Protein AF-A0A7W1AUR9-F1 (afdb_monomer_lite)

Structure (mmCIF, N/CA/C/O backbone):
data_AF-A0A7W1AUR9-F1
#
_entry.id   AF-A0A7W1AUR9-F1
#
loop_
_atom_site.group_PDB
_atom_site.id
_atom_site.type_symbol
_atom_site.label_atom_id
_atom_site.label_alt_id
_atom_site.label_comp_id
_atom_site.label_asym_id
_atom_site.label_entity_id
_atom_site.label_seq_id
_atom_site.pdbx_PDB_ins_code
_atom_site.Cartn_x
_atom_site.Cartn_y
_atom_site.Cartn_z
_atom_site.occupancy
_atom_site.B_iso_or_equiv
_atom_site.auth_seq_id
_atom_site.auth_comp_id
_atom_site.auth_asym_id
_atom_site.auth_atom_id
_atom_site.pdbx_PDB_model_num
ATOM 1 N N . MET A 1 1 ? -3.874 3.417 16.185 1.00 88.88 1 MET A N 1
ATOM 2 C CA . MET A 1 1 ? -3.536 2.943 14.824 1.00 88.88 1 MET A CA 1
ATOM 3 C C . MET A 1 1 ? -2.748 1.657 14.943 1.00 88.88 1 MET A C 1
ATOM 5 O O . MET A 1 1 ? -1.723 1.665 15.614 1.00 88.88 1 MET A O 1
ATOM 9 N N . LEU A 1 2 ? -3.230 0.592 14.311 1.00 92.62 2 LEU A N 1
ATOM 10 C CA . LEU A 1 2 ? -2.587 -0.711 14.224 1.00 92.62 2 LEU A CA 1
ATOM 11 C C . LEU A 1 2 ? -1.657 -0.728 13.007 1.00 92.62 2 LEU A C 1
ATOM 13 O O . LEU A 1 2 ? -2.091 -0.466 11.883 1.00 92.62 2 LEU A O 1
ATOM 17 N N . TYR A 1 3 ? -0.378 -1.014 13.241 1.00 90.38 3 TYR A N 1
ATOM 18 C CA . TYR A 1 3 ? 0.647 -0.971 12.200 1.00 90.38 3 TYR A CA 1
ATOM 19 C C . TYR A 1 3 ? 0.970 -2.360 11.662 1.00 90.38 3 TYR A C 1
ATOM 21 O O . TYR A 1 3 ? 1.437 -3.215 12.408 1.00 90.38 3 TYR A O 1
ATOM 29 N N . GLU A 1 4 ? 0.818 -2.539 10.356 1.00 91.44 4 GLU A N 1
ATOM 30 C CA . GLU A 1 4 ? 1.346 -3.676 9.589 1.00 91.44 4 GLU A CA 1
ATOM 31 C C . GLU A 1 4 ? 0.974 -5.080 10.133 1.00 91.44 4 GLU A C 1
ATOM 33 O O . GLU A 1 4 ? 1.855 -5.931 10.287 1.00 91.44 4 GLU A O 1
ATOM 38 N N . PRO A 1 5 ? -0.307 -5.360 10.459 1.00 93.00 5 PRO A N 1
ATOM 39 C CA . PRO A 1 5 ? -0.757 -6.687 10.878 1.00 93.00 5 PRO A CA 1
ATOM 40 C C . PRO A 1 5 ? -0.713 -7.748 9.764 1.00 93.00 5 PRO A C 1
ATOM 42 O O . PRO A 1 5 ? -0.814 -8.922 10.092 1.00 93.00 5 PRO A O 1
ATOM 45 N N . MET A 1 6 ? -0.518 -7.389 8.491 1.00 93.88 6 MET A N 1
ATOM 46 C CA . MET A 1 6 ? -0.159 -8.313 7.401 1.00 93.88 6 MET A CA 1
ATOM 47 C C . MET A 1 6 ? 1.350 -8.340 7.113 1.00 93.88 6 MET A C 1
ATOM 49 O O . MET A 1 6 ? 1.810 -8.989 6.174 1.00 93.88 6 MET A O 1
ATOM 53 N N . GLY A 1 7 ? 2.146 -7.623 7.906 1.00 86.94 7 GLY A N 1
ATOM 54 C CA . GLY A 1 7 ? 3.597 -7.629 7.801 1.00 86.94 7 GLY A CA 1
ATOM 55 C C . GLY A 1 7 ? 4.244 -8.885 8.405 1.00 86.94 7 GLY A C 1
ATOM 56 O O . GLY A 1 7 ? 3.583 -9.697 9.049 1.00 86.94 7 GLY A O 1
ATOM 57 N N . PRO A 1 8 ? 5.580 -9.019 8.302 1.00 80.62 8 PRO A N 1
ATOM 58 C CA . PRO A 1 8 ? 6.323 -10.196 8.784 1.00 80.62 8 PRO A CA 1
ATOM 59 C C . PRO A 1 8 ? 6.181 -10.507 10.282 1.00 80.62 8 PRO A C 1
ATOM 61 O O . PRO A 1 8 ? 6.481 -11.611 10.716 1.00 80.62 8 PRO A O 1
ATOM 64 N N . THR A 1 9 ? 5.784 -9.520 11.087 1.00 83.00 9 THR A N 1
ATOM 65 C CA . THR A 1 9 ? 5.544 -9.667 12.534 1.00 83.00 9 THR A CA 1
ATOM 66 C C . THR A 1 9 ? 4.064 -9.520 12.897 1.00 83.00 9 THR A C 1
ATOM 68 O O . THR A 1 9 ? 3.748 -9.216 14.049 1.00 83.00 9 THR A O 1
ATOM 71 N N . GLY A 1 10 ? 3.190 -9.613 11.895 1.00 89.19 10 GLY A N 1
ATOM 72 C CA . GLY A 1 10 ? 1.747 -9.457 11.990 1.00 89.19 10 GLY A CA 1
ATOM 73 C C . GLY A 1 10 ? 1.037 -10.741 12.398 1.00 89.19 10 GLY A C 1
ATOM 74 O O . GLY A 1 10 ? 1.571 -11.531 13.174 1.00 89.19 10 GLY A O 1
ATOM 75 N N . ASP A 1 11 ? -0.186 -10.931 11.918 1.00 93.88 11 ASP A N 1
ATOM 76 C CA . ASP A 1 11 ? -0.992 -12.117 12.184 1.00 93.88 11 ASP A CA 1
ATOM 77 C C . ASP A 1 11 ? -0.408 -13.360 11.486 1.00 93.88 11 ASP A C 1
ATOM 79 O O . ASP A 1 11 ? -0.011 -13.311 10.323 1.00 93.88 11 ASP A O 1
ATOM 83 N N . ARG A 1 12 ? -0.352 -14.489 12.203 1.00 92.69 12 ARG A N 1
ATOM 84 C CA . ARG A 1 12 ? 0.257 -15.751 11.739 1.00 92.69 12 ARG A CA 1
ATOM 85 C C . ARG A 1 12 ? -0.435 -16.370 10.530 1.00 92.69 12 ARG A C 1
ATOM 87 O O . ARG A 1 12 ? 0.169 -17.206 9.870 1.00 92.69 12 ARG A O 1
ATOM 94 N N . ARG A 1 13 ? -1.689 -16.003 10.266 1.00 94.06 13 ARG A N 1
ATOM 95 C CA . ARG A 1 13 ? -2.451 -16.513 9.118 1.00 94.06 13 ARG A CA 1
ATOM 96 C C . ARG A 1 13 ? -1.998 -15.910 7.797 1.00 94.06 13 ARG A C 1
ATOM 98 O O . ARG A 1 13 ? -2.363 -16.433 6.754 1.00 94.06 13 ARG A O 1
ATOM 105 N N . ILE A 1 14 ? -1.249 -14.809 7.830 1.00 93.44 14 ILE A N 1
ATOM 106 C CA . ILE A 1 14 ? -0.785 -14.127 6.627 1.00 93.44 14 ILE A CA 1
ATOM 107 C C . ILE A 1 14 ? 0.486 -14.834 6.143 1.00 93.44 14 ILE A C 1
ATOM 109 O O . ILE A 1 14 ? 1.522 -14.738 6.805 1.00 93.44 14 ILE A O 1
ATOM 113 N N . PRO A 1 15 ? 0.434 -15.568 5.016 1.00 87.75 15 PRO A N 1
ATOM 114 C CA . PRO A 1 15 ? 1.500 -16.503 4.661 1.00 87.75 15 PRO A CA 1
ATOM 115 C C . PRO A 1 15 ? 2.738 -15.797 4.107 1.00 87.75 15 PRO A C 1
ATOM 117 O O . PRO A 1 15 ? 3.858 -16.288 4.244 1.00 87.75 15 PRO A O 1
ATOM 120 N N . THR A 1 16 ? 2.549 -14.648 3.457 1.00 90.38 16 THR A N 1
ATOM 121 C CA . THR A 1 16 ? 3.596 -13.936 2.724 1.00 90.38 16 THR A CA 1
ATOM 122 C C . THR A 1 16 ? 3.387 -12.426 2.782 1.00 90.38 16 THR A C 1
ATOM 124 O O . THR A 1 16 ? 2.296 -11.926 3.060 1.00 90.38 16 THR A O 1
ATOM 127 N N . ARG A 1 17 ? 4.446 -11.668 2.470 1.00 89.81 17 ARG A N 1
ATOM 128 C CA . ARG A 1 17 ? 4.308 -10.234 2.173 1.00 89.81 17 ARG A CA 1
ATOM 129 C C . ARG A 1 17 ? 3.454 -10.071 0.918 1.00 89.81 17 ARG A C 1
ATOM 131 O O . ARG A 1 17 ? 3.628 -10.844 -0.021 1.00 89.81 17 ARG A O 1
ATOM 138 N N . PHE A 1 18 ? 2.595 -9.053 0.906 1.00 93.56 18 PHE A N 1
ATOM 139 C CA . PHE A 1 18 ? 1.668 -8.792 -0.199 1.00 93.56 18 PHE A CA 1
ATOM 140 C C . PHE A 1 18 ? 0.783 -10.001 -0.544 1.00 93.56 18 PHE A C 1
ATOM 142 O O . PHE A 1 18 ? 0.551 -10.288 -1.713 1.00 93.56 18 PHE A O 1
ATOM 149 N N . ALA A 1 19 ? 0.318 -10.735 0.473 1.00 95.38 19 ALA A N 1
ATOM 150 C CA . ALA A 1 19 ? -0.628 -11.826 0.268 1.00 95.38 19 ALA A CA 1
ATOM 151 C C . ALA A 1 19 ? -1.916 -11.310 -0.395 1.00 95.38 19 ALA A C 1
ATOM 153 O O . ALA A 1 19 ? -2.462 -10.280 0.012 1.00 95.38 19 ALA A O 1
ATOM 154 N N . VAL A 1 20 ? -2.400 -12.045 -1.393 1.00 97.88 20 VAL A N 1
ATOM 155 C CA . VAL A 1 20 ? -3.609 -11.727 -2.152 1.00 97.88 20 VAL A CA 1
ATOM 156 C C . VAL A 1 20 ? -4.743 -12.635 -1.675 1.00 97.88 20 VAL A C 1
ATOM 158 O O . VAL A 1 20 ? -4.653 -13.848 -1.859 1.00 97.88 20 VAL A O 1
ATOM 161 N N . PRO A 1 21 ? -5.801 -12.112 -1.031 1.00 98.00 21 PRO A N 1
ATOM 162 C CA . PRO A 1 21 ? -6.935 -12.933 -0.613 1.00 98.00 21 PRO A CA 1
ATOM 163 C C . PRO A 1 21 ? -7.533 -13.705 -1.794 1.00 98.00 21 PRO A C 1
ATOM 165 O O . PRO A 1 21 ? -7.878 -13.106 -2.806 1.00 98.00 21 PRO A O 1
ATOM 168 N N . GLY A 1 22 ? -7.653 -15.027 -1.659 1.00 97.19 22 GLY A N 1
ATOM 169 C CA . GLY A 1 22 ? -8.125 -15.915 -2.726 1.00 97.19 22 GLY A CA 1
ATOM 170 C C . GLY A 1 22 ? -7.015 -16.659 -3.474 1.00 97.19 22 GLY A C 1
ATOM 171 O O . GLY A 1 22 ? -7.321 -17.607 -4.191 1.00 97.19 22 GLY A O 1
ATOM 172 N N . GLN A 1 23 ? -5.739 -16.307 -3.279 1.00 96.56 23 GLN A N 1
ATOM 173 C CA . GLN A 1 23 ? -4.628 -17.090 -3.830 1.00 96.56 23 GLN A CA 1
ATOM 174 C C . GLN A 1 23 ? -4.540 -18.478 -3.162 1.00 96.56 23 GLN A C 1
ATOM 176 O O . GLN A 1 23 ? -5.041 -18.700 -2.051 1.00 96.56 23 GLN A O 1
ATOM 181 N N . SER A 1 24 ? -3.804 -19.400 -3.788 1.00 94.94 24 SER A N 1
ATOM 182 C CA . SER A 1 24 ? -3.509 -20.711 -3.195 1.00 94.94 24 SER A CA 1
ATOM 183 C C . SER A 1 24 ? -2.844 -20.580 -1.815 1.00 94.94 24 SER A C 1
ATOM 185 O O . SER A 1 24 ? -1.919 -19.789 -1.618 1.00 94.94 24 SER A O 1
ATOM 187 N N . GLY A 1 25 ? -3.345 -21.337 -0.835 1.00 94.50 25 GLY A N 1
ATOM 188 C CA . GLY A 1 25 ? -2.887 -21.287 0.559 1.00 94.50 25 GLY A CA 1
ATOM 189 C C . GLY A 1 25 ? -3.390 -20.086 1.375 1.00 94.50 25 GLY A C 1
ATOM 190 O O . GLY A 1 25 ? -3.100 -20.012 2.567 1.00 94.50 25 GLY A O 1
ATOM 191 N N . PHE A 1 26 ? -4.163 -19.167 0.784 1.00 97.06 26 PHE A N 1
ATOM 192 C CA . PHE A 1 26 ? -4.748 -18.018 1.486 1.00 97.06 26 PHE A CA 1
ATOM 193 C C . PHE A 1 26 ? -6.174 -17.718 0.990 1.00 97.06 26 PHE A C 1
ATOM 195 O O . PHE A 1 26 ? -6.417 -16.704 0.328 1.00 97.06 26 PHE A O 1
ATOM 202 N N . PRO A 1 27 ? -7.138 -18.610 1.291 1.00 97.50 27 PRO A N 1
ATOM 203 C CA . PRO A 1 27 ? -8.508 -18.479 0.810 1.00 97.50 27 PRO A CA 1
ATOM 204 C C . PRO A 1 27 ? -9.193 -17.237 1.388 1.00 97.50 27 PRO A C 1
ATOM 206 O O . PRO A 1 27 ? -8.904 -16.809 2.510 1.00 97.50 27 PRO A O 1
ATOM 209 N N . LEU A 1 28 ? -10.165 -16.699 0.651 1.00 97.62 28 LEU A N 1
ATOM 210 C CA . LEU A 1 28 ? -10.884 -15.476 1.017 1.00 97.62 28 LEU A CA 1
ATOM 211 C C . LEU A 1 28 ? -11.529 -15.552 2.415 1.00 97.62 28 LEU A C 1
ATOM 213 O O . LEU A 1 28 ? -11.421 -14.611 3.197 1.00 97.62 28 LEU A O 1
ATOM 217 N N . GLU A 1 29 ? -12.089 -16.705 2.787 1.00 98.00 29 GLU A N 1
ATOM 218 C CA . GLU A 1 29 ? -12.670 -16.935 4.119 1.00 98.00 29 GLU A CA 1
ATOM 219 C C . GLU A 1 29 ? -11.637 -16.797 5.254 1.00 98.00 29 GLU A C 1
ATOM 221 O O . GLU A 1 29 ? -11.934 -16.316 6.349 1.00 98.00 29 GLU A O 1
ATOM 226 N N . MET A 1 30 ? -10.381 -17.191 5.017 1.00 97.81 30 MET A N 1
ATOM 227 C CA . MET A 1 30 ? -9.311 -16.965 5.992 1.00 97.81 30 MET A CA 1
ATOM 228 C C . MET A 1 30 ? -9.045 -15.469 6.171 1.00 97.81 30 MET A C 1
ATOM 230 O O . MET A 1 30 ? -8.882 -15.012 7.305 1.00 97.81 30 MET A O 1
ATOM 234 N N . PHE A 1 31 ? -9.048 -14.707 5.077 1.00 98.00 31 PHE A N 1
ATOM 235 C CA . PHE A 1 31 ? -8.863 -13.262 5.128 1.00 98.00 31 PHE A CA 1
ATOM 236 C C . PHE A 1 31 ? -10.031 -12.548 5.824 1.00 98.00 31 PHE A C 1
ATOM 238 O O . PHE A 1 31 ? -9.804 -11.683 6.667 1.00 98.00 31 PHE A O 1
ATOM 245 N N . TYR A 1 32 ? -11.278 -12.953 5.580 1.00 98.31 32 TYR A N 1
ATOM 246 C CA . TYR A 1 32 ? -12.438 -12.391 6.282 1.00 98.31 32 TYR A CA 1
ATOM 247 C C . TYR A 1 32 ? -12.449 -12.710 7.776 1.00 98.31 32 TYR A C 1
ATOM 249 O O . TYR A 1 32 ? -12.773 -11.837 8.588 1.00 98.31 32 TYR A O 1
ATOM 257 N N . ARG A 1 33 ? -12.006 -13.908 8.178 1.00 98.06 33 ARG A N 1
ATOM 258 C CA . ARG A 1 33 ? -11.752 -14.205 9.598 1.00 98.06 33 ARG A CA 1
ATOM 259 C C . ARG A 1 33 ? -10.676 -13.292 10.182 1.00 98.06 33 ARG A C 1
ATOM 261 O O . ARG A 1 33 ? -10.860 -12.773 11.279 1.00 98.06 33 ARG A O 1
ATOM 268 N N . PHE A 1 34 ? -9.599 -13.031 9.441 1.00 97.62 34 PHE A N 1
ATOM 269 C CA . PHE A 1 34 ? -8.588 -12.054 9.847 1.00 97.62 34 PHE A CA 1
ATOM 270 C C . PHE A 1 34 ? -9.177 -10.644 10.033 1.00 97.62 34 PHE A C 1
ATOM 272 O O . PHE A 1 34 ? -8.911 -10.026 11.060 1.00 97.62 34 PHE A O 1
ATOM 279 N N . LEU A 1 35 ? -10.020 -10.147 9.121 1.00 97.88 35 LEU A N 1
ATOM 280 C CA . LEU A 1 35 ? -10.652 -8.825 9.260 1.00 97.88 35 LEU A CA 1
ATOM 281 C C . LEU A 1 35 ? -11.609 -8.747 10.459 1.00 97.88 35 LEU A C 1
ATOM 283 O O . LEU A 1 35 ? -11.623 -7.746 11.181 1.00 97.88 35 LEU A O 1
ATOM 287 N N . ARG A 1 36 ? -12.370 -9.816 10.724 1.00 97.94 36 ARG A N 1
ATOM 288 C CA . ARG A 1 36 ? -13.239 -9.921 11.909 1.00 97.94 36 ARG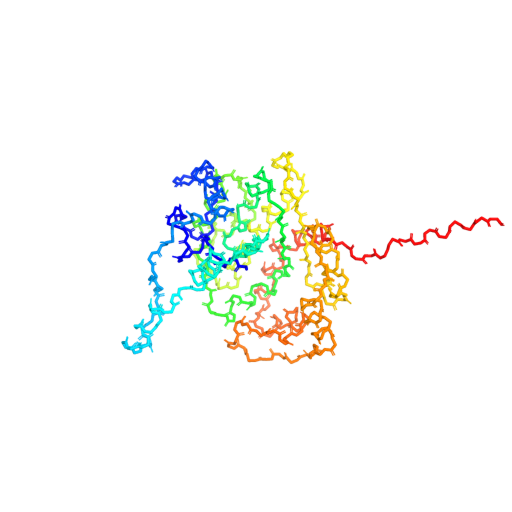 A CA 1
ATOM 289 C C . ARG A 1 36 ? -12.426 -9.873 13.205 1.00 97.94 36 ARG A C 1
ATOM 291 O O . ARG A 1 36 ? -12.795 -9.168 14.150 1.00 97.94 36 ARG A O 1
ATOM 298 N N . ASP A 1 37 ? -11.295 -10.566 13.236 1.00 97.31 37 ASP A N 1
ATOM 299 C CA . ASP A 1 37 ? -10.390 -10.567 14.383 1.00 97.31 37 ASP A CA 1
ATOM 300 C C . ASP A 1 37 ? -9.619 -9.253 14.519 1.00 97.31 37 ASP A C 1
ATOM 302 O O . ASP A 1 37 ? -9.330 -8.825 15.632 1.00 97.31 37 ASP A O 1
ATOM 306 N N . LEU A 1 38 ? -9.324 -8.569 13.412 1.00 95.94 38 LEU A N 1
ATOM 307 C CA . LEU A 1 38 ? -8.753 -7.227 13.433 1.00 95.94 38 LEU A CA 1
ATOM 308 C C . LEU A 1 38 ? -9.734 -6.249 14.089 1.00 95.94 38 LEU A C 1
ATOM 310 O O . LEU A 1 38 ? -9.344 -5.525 15.004 1.00 95.94 38 LEU A O 1
ATOM 314 N N . LYS A 1 39 ? -11.012 -6.281 13.683 1.00 95.06 39 LYS A N 1
ATOM 315 C CA . LYS A 1 39 ? -12.085 -5.448 14.256 1.00 95.06 39 LYS A CA 1
ATOM 316 C C . LYS A 1 39 ? -12.319 -5.719 15.742 1.00 95.06 39 LYS A C 1
ATOM 318 O O . LYS A 1 39 ? -12.581 -4.787 16.491 1.00 95.06 39 LYS A O 1
ATOM 323 N N . SER A 1 40 ? -12.228 -6.978 16.167 1.00 95.00 40 SER A N 1
ATOM 324 C CA . SER A 1 40 ? -12.468 -7.390 17.559 1.00 95.00 40 SER A CA 1
ATOM 325 C C . SER A 1 40 ? -11.201 -7.498 18.414 1.00 95.00 40 SER A C 1
ATOM 327 O O . SER A 1 40 ? -11.280 -7.934 19.561 1.00 95.00 40 SER A O 1
ATOM 329 N N . LEU A 1 41 ? -10.038 -7.105 17.877 1.00 95.06 41 LEU A N 1
ATOM 330 C CA . LEU A 1 41 ? -8.732 -7.197 18.541 1.00 95.06 41 LEU A CA 1
ATOM 331 C C . LEU A 1 41 ? -8.440 -8.609 19.094 1.00 95.06 41 LEU A C 1
ATOM 333 O O . LEU A 1 41 ? -8.049 -8.795 20.251 1.00 95.06 41 LEU A O 1
ATOM 337 N N . ARG A 1 42 ? -8.627 -9.611 18.225 1.00 95.88 42 ARG A N 1
ATOM 338 C CA . ARG A 1 42 ? -8.383 -11.051 18.442 1.00 95.88 42 ARG A CA 1
ATOM 339 C C . ARG A 1 42 ? -7.309 -11.621 17.504 1.00 95.88 42 ARG A C 1
ATOM 341 O O . ARG A 1 42 ? -7.278 -12.816 17.230 1.00 95.88 42 ARG A O 1
ATOM 348 N N . LEU A 1 43 ? -6.410 -10.771 17.009 1.00 94.44 43 LEU A N 1
ATOM 349 C CA . LEU A 1 43 ? -5.304 -11.185 16.146 1.00 94.44 43 LEU A CA 1
ATOM 350 C C . LEU A 1 43 ? -4.342 -12.137 16.862 1.00 94.44 43 LEU A C 1
ATOM 352 O O . LEU A 1 43 ? -4.006 -11.956 18.038 1.00 94.44 43 LEU A O 1
ATOM 356 N N . THR A 1 44 ? -3.831 -13.105 16.104 1.00 91.75 44 THR A N 1
ATOM 357 C CA . THR A 1 44 ? -2.824 -14.060 16.570 1.00 91.75 44 THR A CA 1
ATOM 358 C C . THR A 1 44 ? -1.466 -13.646 16.029 1.00 91.75 44 THR A C 1
ATOM 360 O O . THR A 1 44 ? -1.075 -14.032 14.930 1.00 91.75 44 THR A O 1
ATOM 363 N N . LEU A 1 45 ? -0.734 -12.835 16.792 1.00 89.44 45 LEU A N 1
ATOM 364 C CA . LEU A 1 45 ? 0.527 -12.259 16.322 1.00 89.44 45 LEU A CA 1
ATOM 365 C C . LEU A 1 45 ? 1.668 -13.293 16.261 1.00 89.44 45 LEU A C 1
ATOM 367 O O . LEU A 1 45 ? 1.847 -14.140 17.147 1.00 89.44 45 LEU A O 1
ATOM 371 N N . GLY A 1 46 ? 2.448 -13.226 15.186 1.00 79.94 46 GLY A N 1
ATOM 372 C CA . GLY A 1 46 ? 3.594 -14.081 14.906 1.00 79.94 46 GLY A CA 1
ATOM 373 C C . GLY A 1 46 ? 4.817 -13.802 15.784 1.00 79.94 46 GLY A C 1
ATOM 374 O O . GLY A 1 46 ? 4.905 -12.762 16.446 1.00 79.94 46 GLY A O 1
ATOM 375 N N . PRO A 1 47 ? 5.778 -14.743 15.812 1.00 70.06 47 PRO A N 1
ATOM 376 C CA . PRO A 1 47 ? 7.040 -14.555 16.513 1.00 70.06 47 PRO A CA 1
ATOM 377 C C . PRO A 1 47 ? 7.869 -13.433 15.873 1.00 70.06 47 PRO A C 1
ATOM 379 O O . PRO A 1 47 ? 7.899 -13.248 14.658 1.00 70.06 47 PRO A O 1
ATOM 382 N N . GLN A 1 48 ? 8.590 -12.682 16.702 1.00 61.81 48 GLN A N 1
ATOM 383 C CA . GLN A 1 48 ? 9.393 -11.543 16.264 1.00 61.81 48 GLN A CA 1
ATOM 384 C C . GLN A 1 48 ? 10.795 -11.983 15.857 1.00 61.81 48 GLN A C 1
ATOM 386 O O . GLN A 1 48 ? 11.759 -11.796 16.593 1.00 61.81 48 GLN A O 1
ATOM 391 N N . LYS A 1 49 ? 10.928 -12.562 14.667 1.00 53.75 49 LYS A N 1
ATOM 392 C CA . LYS A 1 49 ? 12.246 -12.765 14.059 1.00 53.75 49 LYS A CA 1
ATOM 393 C C . LYS A 1 49 ? 12.388 -11.828 12.869 1.00 53.75 49 LYS A C 1
ATOM 395 O O . LYS A 1 49 ? 12.036 -12.164 11.745 1.00 53.75 49 LYS A O 1
ATOM 400 N N . ARG A 1 50 ? 12.903 -10.619 13.111 1.00 53.91 50 ARG A N 1
ATOM 401 C CA . ARG A 1 50 ? 13.457 -9.814 12.016 1.00 53.91 50 ARG A CA 1
ATOM 402 C C . ARG A 1 50 ? 14.790 -10.449 11.612 1.00 53.91 50 ARG A C 1
ATOM 404 O O . ARG A 1 50 ? 15.749 -10.395 12.376 1.00 53.91 50 ARG A O 1
ATOM 411 N N . MET A 1 51 ? 14.842 -11.066 10.431 1.00 43.97 51 MET A N 1
ATOM 412 C CA . MET A 1 51 ? 16.106 -11.405 9.771 1.00 43.97 51 MET A CA 1
ATOM 413 C C . MET A 1 51 ? 16.817 -10.097 9.422 1.00 43.97 51 MET A C 1
ATOM 415 O O . MET A 1 51 ? 16.333 -9.355 8.575 1.00 43.97 51 MET A O 1
ATOM 419 N N . SER A 1 52 ? 17.914 -9.823 10.131 1.00 48.34 52 SER A N 1
ATOM 420 C CA . SER A 1 52 ? 18.924 -8.768 9.925 1.00 48.34 52 SER A CA 1
ATOM 421 C C . SER A 1 52 ? 19.149 -7.952 11.199 1.00 48.34 52 SER A C 1
ATOM 423 O O . SER A 1 52 ? 18.777 -6.783 11.303 1.00 48.34 52 SER A O 1
ATOM 425 N N . TYR A 1 53 ? 19.803 -8.590 12.169 1.00 47.69 53 TYR A N 1
ATOM 426 C CA . TYR A 1 53 ? 20.467 -7.925 13.290 1.00 47.69 53 TYR A CA 1
ATOM 427 C C . TYR A 1 53 ? 21.915 -8.423 13.427 1.00 47.69 53 TYR A C 1
ATOM 429 O O . TYR A 1 53 ? 22.403 -8.600 14.539 1.00 47.69 53 TYR A O 1
ATOM 437 N N . SER A 1 54 ? 22.602 -8.677 12.306 1.00 46.72 54 SER A N 1
ATOM 438 C CA . SER A 1 54 ? 24.020 -9.077 12.322 1.00 46.72 54 SER A CA 1
ATOM 439 C C . SER A 1 54 ? 24.935 -7.989 12.897 1.00 46.72 54 SER A C 1
ATOM 441 O O . SER A 1 54 ? 26.032 -8.299 13.338 1.00 46.72 54 SER A O 1
ATOM 443 N N . SER A 1 55 ? 24.468 -6.738 12.957 1.00 51.50 55 SER A N 1
ATOM 444 C CA . SER A 1 55 ? 25.206 -5.585 13.481 1.00 51.50 55 SER A CA 1
ATOM 445 C C . SER A 1 55 ? 24.839 -5.164 14.914 1.00 51.50 55 SER A C 1
ATOM 447 O O . SER A 1 55 ? 25.318 -4.131 15.370 1.00 51.50 55 SER A O 1
ATOM 449 N N . PHE A 1 56 ? 23.991 -5.910 15.637 1.00 55.19 56 PHE A N 1
ATOM 450 C CA . PHE A 1 56 ? 23.533 -5.513 16.981 1.00 55.19 56 PHE A CA 1
ATOM 451 C C . PHE A 1 56 ? 24.084 -6.418 18.086 1.00 55.19 56 PHE A C 1
ATOM 453 O O . PHE A 1 56 ? 24.093 -7.652 17.971 1.00 55.19 56 PHE A O 1
ATOM 460 N N . SER A 1 57 ? 24.467 -5.801 19.207 1.00 65.00 57 SER A N 1
ATOM 461 C CA . SER A 1 57 ? 24.933 -6.523 20.394 1.00 65.00 57 SER A CA 1
ATOM 462 C C . SER A 1 57 ? 23.838 -7.440 20.960 1.00 65.00 57 SER A C 1
ATOM 464 O O . SER A 1 57 ? 22.641 -7.243 20.719 1.00 65.00 57 SER A O 1
ATOM 466 N N . ALA A 1 58 ? 24.230 -8.477 21.705 1.00 66.12 58 ALA A N 1
ATOM 467 C CA . ALA A 1 58 ? 23.290 -9.430 22.305 1.00 66.12 58 ALA A CA 1
ATOM 468 C C . ALA A 1 58 ? 22.244 -8.732 23.200 1.00 66.12 58 ALA A C 1
ATOM 470 O O . ALA A 1 58 ? 21.056 -9.044 23.131 1.00 66.12 58 ALA A O 1
ATOM 471 N N . THR A 1 59 ? 22.658 -7.705 23.943 1.00 62.31 59 THR A N 1
ATOM 472 C CA . THR A 1 59 ? 21.788 -6.893 24.804 1.00 62.31 59 THR A CA 1
ATOM 473 C C . THR A 1 59 ? 20.798 -6.052 23.999 1.00 62.31 59 THR A C 1
ATOM 475 O O . THR A 1 59 ? 19.623 -5.983 24.342 1.00 62.31 59 THR A O 1
ATOM 478 N N . GLN A 1 60 ? 21.220 -5.465 22.872 1.00 62.47 60 GLN A N 1
ATOM 479 C CA . GLN A 1 60 ? 20.316 -4.735 21.972 1.00 62.47 60 GLN A CA 1
ATOM 480 C C . GLN A 1 60 ? 19.296 -5.665 21.304 1.00 62.47 60 GLN A C 1
ATOM 482 O O . GLN A 1 60 ? 18.146 -5.271 21.099 1.00 62.47 60 GLN A O 1
ATOM 487 N N . ARG A 1 61 ? 19.695 -6.905 20.991 1.00 63.53 61 ARG A N 1
ATOM 488 C CA . ARG A 1 61 ? 18.781 -7.951 20.512 1.00 63.53 61 ARG A CA 1
ATOM 489 C C . ARG A 1 61 ? 17.761 -8.340 21.585 1.00 63.53 61 ARG A C 1
ATOM 491 O O . ARG A 1 61 ? 16.585 -8.439 21.250 1.00 63.53 61 ARG A O 1
ATOM 498 N N . ALA A 1 62 ? 18.180 -8.470 22.844 1.00 57.94 62 ALA A N 1
ATOM 499 C CA . ALA A 1 62 ? 17.300 -8.767 23.977 1.00 57.94 62 ALA A CA 1
ATOM 500 C C . ALA A 1 62 ? 16.328 -7.615 24.298 1.00 57.94 62 ALA A C 1
ATOM 502 O O . ALA A 1 62 ? 15.127 -7.820 24.422 1.00 57.94 62 ALA A O 1
ATOM 503 N N . ILE A 1 63 ? 16.802 -6.368 24.345 1.00 58.09 63 ILE A N 1
ATOM 504 C CA . ILE A 1 63 ? 15.941 -5.197 24.581 1.00 58.09 63 ILE A CA 1
ATOM 505 C C . ILE A 1 63 ? 14.903 -5.056 23.461 1.00 58.09 63 ILE A C 1
ATOM 507 O O . ILE A 1 63 ? 13.731 -4.784 23.712 1.00 58.09 63 ILE A O 1
ATOM 511 N N . ARG A 1 64 ? 15.296 -5.286 22.204 1.00 58.56 64 ARG A N 1
ATOM 512 C CA . ARG A 1 64 ? 14.368 -5.198 21.068 1.00 58.56 64 ARG A CA 1
ATOM 513 C C . ARG A 1 64 ? 13.428 -6.394 20.946 1.00 58.56 64 ARG A C 1
ATOM 515 O O . ARG A 1 64 ? 12.323 -6.208 20.440 1.00 58.56 64 ARG A O 1
ATOM 522 N N . SER A 1 65 ? 13.816 -7.580 21.417 1.00 56.38 65 SER A N 1
ATOM 523 C CA . SER A 1 65 ? 12.890 -8.711 21.540 1.00 56.38 65 SER A CA 1
ATOM 524 C C . SER A 1 65 ? 11.876 -8.506 22.673 1.00 56.38 65 SER A C 1
ATOM 526 O O . SER A 1 65 ? 10.759 -9.013 22.569 1.00 56.38 65 SER A O 1
ATOM 528 N N . LEU A 1 66 ? 12.223 -7.720 23.702 1.00 49.34 66 LEU A N 1
ATOM 529 C CA . LEU A 1 66 ? 11.332 -7.341 24.806 1.00 49.34 66 LEU A CA 1
ATOM 530 C C . LEU A 1 66 ? 10.366 -6.199 24.441 1.00 49.34 66 LEU A C 1
ATOM 532 O O . LEU A 1 66 ? 9.175 -6.304 24.722 1.00 49.34 66 LEU A O 1
ATOM 536 N N . ILE A 1 67 ? 10.839 -5.137 23.774 1.00 55.47 67 ILE A N 1
ATOM 537 C CA . ILE A 1 67 ? 10.009 -3.970 23.395 1.00 55.47 67 ILE A CA 1
ATOM 538 C C . ILE A 1 67 ? 8.923 -4.347 22.380 1.00 55.47 67 ILE A C 1
ATOM 540 O O . ILE A 1 67 ? 7.839 -3.771 22.365 1.00 55.47 67 ILE A O 1
ATOM 544 N N . GLY A 1 68 ? 9.174 -5.357 21.555 1.00 59.47 68 GLY A N 1
ATOM 545 C CA . GLY A 1 68 ? 8.196 -5.841 20.605 1.00 59.47 68 GLY A CA 1
ATOM 546 C C . GLY A 1 68 ? 8.256 -5.153 19.234 1.00 59.47 68 GLY A C 1
ATOM 547 O O . GLY A 1 68 ? 8.810 -4.070 19.062 1.00 59.47 68 GLY A O 1
ATOM 548 N N . SER A 1 69 ? 7.650 -5.767 18.215 1.00 75.25 69 SER A N 1
ATOM 549 C CA . SER A 1 69 ? 7.413 -5.114 16.929 1.00 75.25 69 SER A CA 1
ATOM 550 C C . SER A 1 69 ? 6.416 -3.965 17.096 1.00 75.25 69 SER A C 1
ATOM 552 O O . SER A 1 69 ? 5.502 -4.040 17.920 1.00 75.25 69 SER A O 1
ATOM 554 N N . ARG A 1 70 ? 6.537 -2.922 16.260 1.00 81.44 70 ARG A N 1
ATOM 555 C CA . ARG A 1 70 ? 5.578 -1.801 16.216 1.00 81.44 70 ARG A CA 1
ATOM 556 C C . ARG A 1 70 ? 4.132 -2.299 16.121 1.00 81.44 70 ARG A C 1
ATOM 558 O O . ARG A 1 70 ? 3.265 -1.752 16.792 1.00 81.44 70 ARG A O 1
ATOM 565 N N . THR A 1 71 ? 3.904 -3.375 15.364 1.00 85.38 71 THR A N 1
ATOM 566 C CA . THR A 1 71 ? 2.625 -4.087 15.283 1.00 85.38 71 THR A CA 1
ATOM 567 C C . THR A 1 71 ? 2.135 -4.533 16.655 1.00 85.38 71 THR A C 1
ATOM 569 O O . THR A 1 71 ? 1.056 -4.120 17.066 1.00 85.38 71 THR A O 1
ATOM 572 N N . ARG A 1 72 ? 2.942 -5.298 17.403 1.00 86.06 72 ARG A N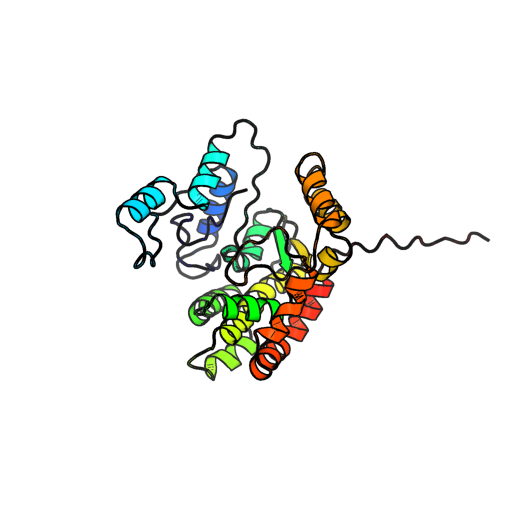 1
ATOM 573 C CA . ARG A 1 72 ? 2.567 -5.845 18.715 1.00 86.06 72 ARG A CA 1
ATOM 574 C C . ARG A 1 72 ? 2.326 -4.753 19.755 1.00 86.06 72 ARG A C 1
ATOM 576 O O . ARG A 1 72 ? 1.327 -4.820 20.463 1.00 86.06 72 ARG A O 1
ATOM 583 N N . ILE A 1 73 ? 3.187 -3.735 19.798 1.00 86.62 73 ILE A N 1
ATOM 584 C CA . ILE A 1 73 ? 3.014 -2.577 20.689 1.00 86.62 73 ILE A CA 1
ATOM 585 C C . ILE A 1 73 ? 1.697 -1.871 20.364 1.00 86.62 73 ILE A C 1
ATOM 587 O O . ILE A 1 73 ? 0.857 -1.689 21.240 1.00 86.62 73 ILE A O 1
ATOM 591 N N . SER A 1 74 ? 1.480 -1.522 19.090 1.00 89.69 74 SER A N 1
ATOM 592 C CA . SER A 1 74 ? 0.257 -0.833 18.668 1.00 89.69 74 SER A CA 1
ATOM 593 C C . SER A 1 74 ? -1.007 -1.645 18.933 1.00 89.69 74 SER A C 1
ATOM 595 O O . SER A 1 74 ? -2.009 -1.085 19.365 1.00 89.69 74 SER A O 1
ATOM 597 N N . TYR A 1 75 ? -0.938 -2.963 18.746 1.00 92.31 75 TYR A N 1
ATOM 598 C CA . TYR A 1 75 ? -2.035 -3.878 19.015 1.00 92.31 75 TYR A CA 1
ATOM 599 C C . TYR A 1 75 ? -2.390 -3.932 20.502 1.00 92.31 75 TYR A C 1
ATOM 601 O O . TYR A 1 75 ? -3.559 -3.786 20.843 1.00 92.31 75 TYR A O 1
ATOM 609 N N . PHE A 1 76 ? -1.409 -4.094 21.395 1.00 90.81 76 PHE A N 1
ATOM 610 C CA . PHE A 1 76 ? -1.691 -4.150 22.831 1.00 90.81 76 PHE A CA 1
ATOM 611 C C . PHE A 1 76 ? -2.169 -2.816 23.390 1.00 90.81 76 PHE A C 1
ATOM 613 O O . PHE A 1 76 ? -3.129 -2.811 24.153 1.00 90.81 76 PHE A O 1
ATOM 620 N N . MET A 1 77 ? -1.581 -1.693 22.964 1.00 90.81 77 MET A N 1
ATOM 621 C CA . MET A 1 77 ? -2.087 -0.370 23.350 1.00 90.81 77 MET A CA 1
ATOM 622 C C . MET A 1 77 ? -3.565 -0.205 22.981 1.00 90.81 77 MET A C 1
ATOM 624 O O . MET A 1 77 ? -4.322 0.376 23.743 1.00 90.81 77 MET A O 1
ATOM 628 N N . MET A 1 78 ? -3.985 -0.736 21.829 1.00 92.75 78 MET A N 1
ATOM 629 C CA . MET A 1 78 ? -5.385 -0.697 21.409 1.00 92.75 78 MET A CA 1
ATOM 630 C C . MET A 1 78 ? -6.254 -1.697 22.175 1.00 92.75 78 MET A C 1
ATOM 632 O O . MET A 1 78 ? -7.357 -1.350 22.575 1.00 92.75 78 MET A O 1
ATOM 636 N N . LYS A 1 79 ? -5.763 -2.917 22.417 1.00 92.56 79 LYS A N 1
ATOM 637 C CA . LYS A 1 79 ? -6.498 -3.965 23.144 1.00 92.56 79 LYS A CA 1
ATOM 638 C C . LYS A 1 79 ? -6.851 -3.562 24.575 1.00 92.56 79 LYS A C 1
ATOM 640 O O . LYS A 1 79 ? -7.875 -4.001 25.084 1.00 92.56 79 LYS A O 1
ATOM 645 N N .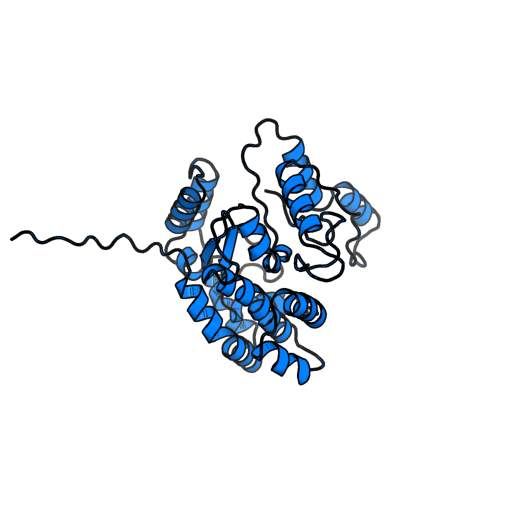 PHE A 1 80 ? -6.009 -2.748 25.202 1.00 92.69 80 PHE A N 1
ATOM 646 C CA . PHE A 1 80 ? -6.200 -2.273 26.571 1.00 92.69 80 PHE A CA 1
ATOM 647 C C . PHE A 1 80 ? -6.675 -0.814 26.650 1.00 92.69 80 PHE A C 1
ATOM 649 O O . PHE A 1 80 ? -6.673 -0.241 27.734 1.00 92.69 80 PHE A O 1
ATOM 656 N N . ALA A 1 81 ? -7.078 -0.201 25.530 1.00 93.12 81 ALA A N 1
ATOM 657 C CA . ALA A 1 81 ? -7.659 1.139 25.531 1.00 93.12 81 ALA A CA 1
ATOM 658 C C . ALA A 1 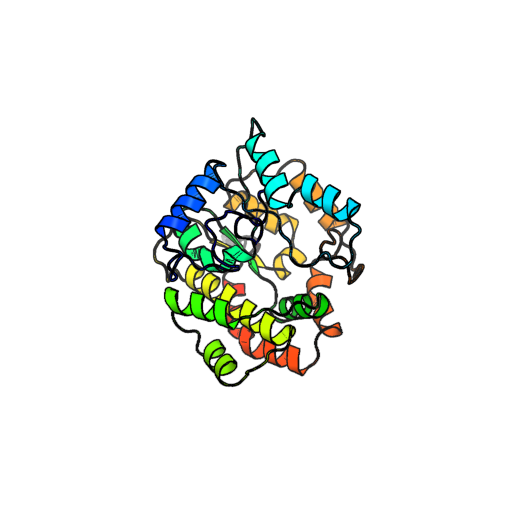81 ? -9.175 1.050 25.818 1.00 93.12 81 ALA A C 1
ATOM 660 O O . ALA A 1 81 ? -9.908 0.572 24.949 1.00 93.12 81 ALA A O 1
ATOM 661 N N . PRO A 1 82 ? -9.659 1.504 26.992 1.00 87.81 82 PRO A N 1
ATOM 662 C CA . PRO A 1 82 ? -11.053 1.315 27.412 1.00 87.81 82 PRO A CA 1
ATOM 663 C C . PRO A 1 82 ? -12.063 2.038 26.508 1.00 87.81 82 PRO A C 1
ATOM 665 O O . PRO A 1 82 ? -13.149 1.521 26.271 1.00 87.81 82 PRO A O 1
ATOM 668 N N . ASP A 1 83 ? -11.674 3.175 25.925 1.00 89.19 83 ASP A N 1
ATOM 669 C CA . ASP A 1 83 ? -12.548 4.023 25.102 1.00 89.19 83 ASP A CA 1
ATOM 670 C C . ASP A 1 83 ? -12.234 3.938 23.600 1.00 89.19 83 ASP A C 1
ATOM 672 O O . ASP A 1 83 ? -12.430 4.895 22.841 1.00 89.19 83 ASP A O 1
ATOM 676 N N . LEU A 1 84 ? -11.686 2.811 23.135 1.00 91.50 84 LEU A N 1
ATOM 677 C CA . LEU A 1 84 ? -11.333 2.660 21.727 1.00 91.50 84 LEU A CA 1
ATOM 678 C C . LEU A 1 84 ? -12.587 2.586 20.840 1.00 91.50 84 LEU A C 1
ATOM 680 O O . LEU A 1 84 ? -13.202 1.535 20.689 1.00 91.50 84 LEU A O 1
ATOM 684 N N . ARG A 1 85 ? -12.910 3.698 20.173 1.00 90.69 85 ARG A N 1
ATOM 685 C CA . ARG A 1 85 ? -14.030 3.781 19.215 1.00 90.69 85 ARG A CA 1
ATOM 686 C C . ARG A 1 85 ? -13.637 3.492 17.768 1.00 90.69 85 ARG A C 1
ATOM 688 O O . ARG A 1 85 ? -14.479 3.099 16.966 1.00 90.69 85 ARG A O 1
ATOM 695 N N . THR A 1 86 ? -12.367 3.692 17.414 1.00 92.94 86 THR A N 1
ATOM 696 C CA . THR A 1 86 ? -11.916 3.633 16.017 1.00 92.94 86 THR A CA 1
ATOM 697 C C . THR A 1 86 ? -10.565 2.945 15.887 1.00 92.94 86 THR A C 1
ATOM 699 O O . THR A 1 86 ? -9.579 3.317 16.528 1.00 92.94 86 THR A O 1
ATOM 702 N N . ILE A 1 87 ? -10.500 1.968 14.983 1.00 94.44 87 ILE A N 1
ATOM 703 C CA . ILE A 1 87 ? -9.270 1.285 14.591 1.00 94.44 87 ILE A CA 1
ATOM 704 C C . ILE A 1 87 ? -8.842 1.810 13.224 1.00 94.44 87 ILE A C 1
ATOM 706 O O . ILE A 1 87 ? -9.479 1.531 12.217 1.00 94.44 87 ILE A O 1
ATOM 710 N N . ILE A 1 88 ? -7.721 2.528 13.183 1.00 94.50 88 ILE A N 1
ATOM 711 C CA . ILE A 1 88 ? -7.027 2.810 11.922 1.00 94.50 88 ILE A CA 1
ATOM 712 C C . ILE A 1 88 ? -6.025 1.686 11.691 1.00 94.50 88 ILE A C 1
ATOM 714 O O . ILE A 1 88 ? -5.120 1.501 12.510 1.00 94.50 88 ILE A O 1
ATOM 718 N N . TRP A 1 89 ? -6.177 0.953 10.595 1.00 95.56 89 TRP A N 1
ATOM 719 C CA . TRP A 1 89 ? -5.228 -0.053 10.130 1.00 95.56 89 TRP A CA 1
ATOM 720 C C . TRP A 1 89 ? -4.361 0.547 9.020 1.00 95.56 89 TRP A C 1
ATOM 722 O O . TRP A 1 89 ? -4.861 0.882 7.952 1.00 95.56 89 TRP A O 1
ATOM 732 N N . LYS A 1 90 ? -3.053 0.696 9.270 1.00 94.88 90 LYS A N 1
ATOM 733 C CA . LYS A 1 90 ? -2.083 1.128 8.251 1.00 94.88 90 LYS A CA 1
ATOM 734 C C . LYS A 1 90 ? -1.173 -0.030 7.884 1.00 94.88 90 LYS A C 1
ATOM 736 O O . LYS A 1 90 ? -0.430 -0.516 8.741 1.00 94.88 90 LYS A O 1
ATOM 741 N N . ASP A 1 91 ? -1.173 -0.422 6.612 1.00 94.44 91 ASP A N 1
ATOM 742 C CA . ASP A 1 91 ? -0.356 -1.535 6.130 1.00 94.44 91 ASP A CA 1
ATOM 743 C C . ASP A 1 91 ? -0.093 -1.47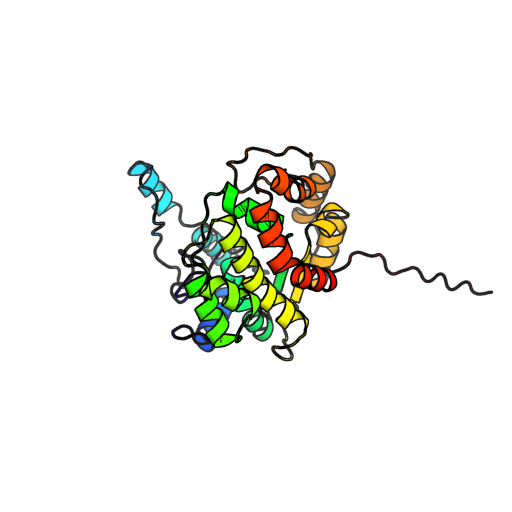5 4.616 1.00 94.44 91 ASP A C 1
ATOM 745 O O . ASP A 1 91 ? -0.997 -1.733 3.826 1.00 94.44 91 ASP A O 1
ATOM 749 N N . PRO A 1 92 ? 1.144 -1.178 4.179 1.00 91.12 92 PRO A N 1
ATOM 750 C CA . PRO A 1 92 ? 1.488 -1.197 2.760 1.00 91.12 92 PRO A CA 1
ATOM 751 C C . PRO A 1 92 ? 1.395 -2.597 2.134 1.00 91.12 92 PRO A C 1
ATOM 753 O O . PRO A 1 92 ? 1.232 -2.702 0.924 1.00 91.12 92 PRO A O 1
ATOM 756 N N . MET A 1 93 ? 1.502 -3.670 2.931 1.00 91.25 93 MET A N 1
ATOM 757 C CA . MET A 1 93 ? 1.413 -5.051 2.440 1.00 91.25 93 MET A CA 1
ATOM 758 C C . MET A 1 93 ? -0.033 -5.468 2.148 1.00 91.25 93 MET A C 1
ATOM 760 O O . MET A 1 93 ? -0.247 -6.459 1.460 1.00 91.25 93 MET A O 1
ATOM 764 N N . ALA A 1 94 ? -1.020 -4.717 2.644 1.00 95.50 94 ALA A N 1
ATOM 765 C CA . ALA A 1 94 ? -2.438 -4.980 2.420 1.00 95.50 94 ALA A CA 1
ATOM 766 C C . ALA A 1 94 ? -2.958 -4.419 1.086 1.00 95.50 94 ALA A C 1
ATOM 768 O O . ALA A 1 94 ? -4.132 -4.579 0.769 1.00 95.50 94 ALA A O 1
ATOM 769 N N . ALA A 1 95 ? -2.107 -3.759 0.294 1.00 95.88 95 ALA A N 1
ATOM 770 C CA . ALA A 1 95 ? -2.549 -3.042 -0.899 1.00 95.88 95 ALA A CA 1
ATOM 771 C C . ALA A 1 95 ? -3.171 -3.962 -1.971 1.00 95.88 95 ALA A C 1
ATOM 773 O O . ALA A 1 95 ? -4.096 -3.555 -2.665 1.00 95.88 95 ALA A O 1
ATOM 774 N N . LEU A 1 96 ? -2.739 -5.227 -2.054 1.00 97.75 96 LEU A N 1
ATOM 775 C CA . LEU A 1 96 ? -3.349 -6.220 -2.951 1.00 97.75 96 LEU A CA 1
ATOM 776 C C . LEU A 1 96 ? -4.624 -6.863 -2.387 1.00 97.75 96 LEU A C 1
ATOM 778 O O . LEU A 1 96 ? -5.282 -7.625 -3.088 1.00 97.75 96 LEU A O 1
ATOM 782 N N . ALA A 1 97 ? -4.983 -6.562 -1.139 1.00 97.94 97 ALA A N 1
ATOM 783 C CA . ALA A 1 97 ? -6.194 -7.047 -0.487 1.00 97.94 97 ALA A CA 1
ATOM 784 C C . ALA A 1 97 ? -7.351 -6.034 -0.538 1.00 97.94 97 ALA A C 1
ATOM 786 O O . ALA A 1 97 ? -8.437 -6.338 -0.048 1.00 97.94 97 ALA A O 1
ATOM 787 N N . VAL A 1 98 ? -7.134 -4.852 -1.131 1.00 97.69 98 VAL A N 1
ATOM 788 C CA . VAL A 1 98 ? -8.116 -3.755 -1.204 1.00 97.69 98 VAL A CA 1
ATOM 789 C C . VAL A 1 98 ? -9.507 -4.224 -1.649 1.00 97.69 98 VAL A C 1
ATOM 791 O O . VAL A 1 98 ? -10.453 -3.903 -0.932 1.00 97.69 98 VAL A O 1
ATOM 794 N N . PRO A 1 99 ? -9.679 -5.022 -2.725 1.00 97.94 99 PRO A N 1
ATOM 795 C CA . PRO A 1 99 ? -11.007 -5.464 -3.147 1.00 97.94 99 PRO A CA 1
ATOM 796 C C . PRO A 1 99 ? -11.738 -6.222 -2.039 1.00 97.94 99 PRO A C 1
ATOM 798 O O . PRO A 1 99 ? -12.853 -5.870 -1.676 1.00 97.94 99 PRO A O 1
ATOM 801 N N . ALA A 1 100 ? -11.069 -7.189 -1.407 1.00 98.12 100 ALA A N 1
ATOM 802 C CA . ALA A 1 100 ? -11.650 -7.968 -0.322 1.00 98.12 100 ALA A CA 1
ATOM 803 C C . ALA A 1 100 ? -11.952 -7.118 0.928 1.00 98.12 100 ALA A C 1
ATOM 805 O O . ALA A 1 100 ? -12.953 -7.357 1.601 1.00 98.12 100 ALA A O 1
ATOM 806 N N . VAL A 1 101 ? -11.118 -6.119 1.238 1.00 98.12 101 VAL A N 1
ATOM 807 C CA . VAL A 1 101 ? -11.360 -5.173 2.345 1.00 98.12 101 VAL A CA 1
ATOM 808 C C . VAL A 1 101 ? -12.608 -4.323 2.081 1.00 98.12 101 VAL A C 1
ATOM 810 O O . VAL A 1 101 ? -13.434 -4.152 2.981 1.00 98.12 101 VAL A O 1
ATOM 813 N N . LEU A 1 102 ? -12.779 -3.845 0.846 1.00 98.19 102 LEU A N 1
ATOM 814 C CA . LEU A 1 102 ? -13.962 -3.096 0.424 1.00 98.19 102 LEU A CA 1
ATOM 815 C C . LEU A 1 102 ? -15.217 -3.975 0.461 1.00 98.19 102 LEU A C 1
ATOM 817 O O . LEU A 1 102 ? -16.232 -3.557 1.016 1.00 98.19 102 LEU A O 1
ATOM 821 N N . THR A 1 103 ? -15.147 -5.211 -0.045 1.00 97.88 103 THR A N 1
ATOM 822 C CA . THR A 1 103 ? -16.255 -6.180 0.028 1.00 97.88 103 THR A CA 1
ATOM 823 C C . THR A 1 103 ? -16.666 -6.469 1.472 1.00 97.88 103 THR A C 1
ATOM 825 O O . THR A 1 103 ? -17.852 -6.577 1.763 1.00 97.88 103 THR A O 1
ATOM 828 N N . PHE A 1 104 ? -15.707 -6.540 2.400 1.00 97.81 104 PHE A N 1
ATOM 829 C CA . PHE A 1 104 ? -15.992 -6.729 3.826 1.00 97.81 104 PHE A CA 1
ATOM 830 C C . PHE A 1 104 ? -16.672 -5.509 4.478 1.00 97.81 104 PHE A C 1
ATOM 832 O O . PHE A 1 104 ? -17.242 -5.627 5.563 1.00 97.81 104 PHE A O 1
ATOM 839 N N . GLY A 1 105 ? -16.625 -4.338 3.837 1.00 97.12 105 GLY A N 1
ATOM 840 C CA . GLY A 1 105 ? -17.289 -3.122 4.309 1.00 97.12 105 GLY A CA 1
ATOM 841 C C . GLY A 1 105 ? -16.385 -2.142 5.045 1.00 97.12 105 GLY A C 1
ATOM 842 O O . GLY A 1 105 ? -16.884 -1.278 5.762 1.00 97.12 105 GLY A O 1
ATOM 843 N N . PHE A 1 106 ? -15.062 -2.254 4.912 1.00 96.75 106 PHE A N 1
ATOM 844 C CA . PHE A 1 106 ? -14.149 -1.293 5.529 1.00 96.75 106 PHE A CA 1
ATOM 845 C C . PHE A 1 106 ? -13.853 -0.118 4.589 1.00 96.75 106 PHE A C 1
ATOM 847 O O . PHE A 1 106 ? -13.389 -0.338 3.465 1.00 96.75 106 PHE A O 1
ATOM 854 N N . PRO A 1 107 ? -14.048 1.135 5.049 1.00 96.69 107 PRO A N 1
ATOM 855 C CA . PRO A 1 107 ? -13.528 2.298 4.350 1.00 96.69 107 PRO A CA 1
ATOM 856 C C . PRO A 1 107 ? -12.011 2.186 4.198 1.00 96.69 107 PRO A C 1
ATOM 858 O O . PRO A 1 107 ? -11.295 1.892 5.157 1.00 96.69 107 PRO A O 1
ATOM 861 N N . THR A 1 108 ? -11.523 2.412 2.985 1.00 97.25 108 THR A N 1
ATOM 862 C CA . THR A 1 108 ? -10.122 2.221 2.617 1.00 97.25 108 THR A CA 1
ATOM 863 C C . THR A 1 108 ? -9.573 3.495 2.002 1.00 97.25 108 THR A C 1
ATOM 865 O O . THR A 1 108 ? -10.162 4.052 1.081 1.00 97.25 108 THR A O 1
ATOM 868 N N . VAL A 1 109 ? -8.416 3.936 2.497 1.00 97.12 109 VAL A N 1
ATOM 869 C CA . VAL A 1 109 ? -7.703 5.111 1.987 1.00 97.12 109 VAL A CA 1
ATOM 870 C C . VAL A 1 109 ? -6.415 4.655 1.317 1.00 97.12 109 VAL A C 1
ATOM 872 O O . VAL A 1 109 ? -5.585 4.003 1.953 1.00 97.12 109 VAL A O 1
ATOM 875 N N . ILE A 1 110 ? -6.226 5.022 0.053 1.00 96.31 110 ILE A N 1
ATOM 876 C CA . ILE A 1 110 ? -5.000 4.757 -0.699 1.00 96.31 110 ILE A CA 1
ATOM 877 C C . ILE A 1 110 ? -4.281 6.076 -0.962 1.00 96.31 110 ILE A C 1
ATOM 879 O O . ILE A 1 110 ? -4.797 6.966 -1.633 1.00 96.31 110 ILE A O 1
ATOM 883 N N . CYS A 1 111 ? -3.053 6.181 -0.459 1.00 94.06 111 CYS A N 1
ATOM 884 C CA . CYS A 1 111 ? -2.146 7.261 -0.826 1.00 94.06 111 CYS A CA 1
ATOM 885 C C . CYS A 1 111 ? -1.486 6.936 -2.166 1.00 94.06 111 CYS A C 1
ATOM 887 O O . CYS A 1 111 ? -0.732 5.965 -2.264 1.00 94.06 111 CYS A O 1
ATOM 889 N N . ILE A 1 112 ? -1.738 7.747 -3.184 1.00 93.62 112 ILE A N 1
ATOM 890 C CA . ILE A 1 112 ? -1.096 7.670 -4.489 1.00 93.62 112 ILE A CA 1
ATOM 891 C C . ILE A 1 112 ? 0.161 8.532 -4.469 1.00 93.62 112 ILE A C 1
ATOM 893 O O . ILE A 1 112 ? 0.155 9.703 -4.088 1.00 93.62 112 ILE A O 1
ATOM 897 N N . ARG A 1 113 ? 1.262 7.931 -4.909 1.00 90.75 113 ARG A N 1
ATOM 898 C CA . ARG A 1 113 ? 2.541 8.606 -5.099 1.00 90.75 113 ARG A CA 1
ATOM 899 C C . ARG A 1 113 ? 2.980 8.443 -6.544 1.00 90.75 113 ARG A C 1
ATOM 901 O O . ARG A 1 113 ? 2.795 7.364 -7.100 1.00 90.75 113 ARG A O 1
ATOM 908 N N . SER A 1 114 ? 3.619 9.471 -7.102 1.00 93.06 114 SER A N 1
ATOM 909 C CA . SER A 1 114 ? 4.243 9.393 -8.426 1.00 93.06 114 SER A CA 1
ATOM 910 C C . SER A 1 114 ? 5.143 8.148 -8.559 1.00 93.06 114 SER A C 1
ATOM 912 O O . SER A 1 114 ? 5.896 7.844 -7.619 1.00 93.06 114 SER A O 1
ATOM 914 N N . PRO A 1 115 ? 5.097 7.431 -9.700 1.00 96.00 115 PRO A N 1
ATOM 915 C CA . PRO A 1 115 ? 5.866 6.205 -9.907 1.00 96.00 115 PRO A CA 1
ATOM 916 C C . PRO A 1 115 ? 7.381 6.429 -9.782 1.00 96.00 115 PRO A C 1
ATOM 918 O O . PRO A 1 115 ? 8.061 5.646 -9.116 1.00 96.00 115 PRO A O 1
ATOM 921 N N . VAL A 1 116 ? 7.914 7.541 -10.305 1.00 95.81 116 VAL A N 1
ATOM 922 C CA . VAL A 1 116 ? 9.348 7.877 -10.185 1.00 95.81 116 VAL A CA 1
ATOM 923 C C . VAL A 1 116 ? 9.748 8.162 -8.736 1.00 95.81 116 VAL A C 1
ATOM 925 O O . VAL A 1 116 ? 10.784 7.699 -8.259 1.00 95.81 116 VAL A O 1
ATOM 928 N N . ALA A 1 117 ? 8.887 8.832 -7.969 1.00 93.00 117 ALA A N 1
ATOM 929 C CA . ALA A 1 117 ? 9.141 9.091 -6.555 1.00 93.00 117 ALA A CA 1
ATOM 930 C C . ALA A 1 117 ? 9.106 7.791 -5.725 1.00 93.00 117 ALA A C 1
ATOM 932 O O . ALA A 1 117 ? 9.884 7.627 -4.779 1.00 93.00 117 ALA A O 1
ATOM 933 N N . HIS A 1 118 ? 8.239 6.840 -6.090 1.00 94.06 118 HIS A N 1
ATOM 934 C CA . HIS A 1 118 ? 8.218 5.505 -5.497 1.00 94.06 118 HIS A CA 1
ATOM 935 C C . HIS A 1 118 ? 9.511 4.732 -5.799 1.00 94.06 118 HIS A C 1
ATOM 937 O O . HIS A 1 118 ? 10.170 4.271 -4.863 1.00 94.06 118 HIS A O 1
ATOM 943 N N . ALA A 1 119 ? 9.923 4.659 -7.067 1.00 96.31 119 ALA A N 1
ATOM 944 C CA . ALA A 1 119 ? 11.151 3.980 -7.482 1.00 96.31 119 ALA A CA 1
ATOM 945 C C . ALA A 1 119 ? 12.400 4.559 -6.795 1.00 96.31 119 ALA A C 1
ATOM 947 O O . ALA A 1 119 ? 13.194 3.815 -6.211 1.00 96.31 119 ALA A O 1
ATOM 948 N N . ALA A 1 120 ? 12.517 5.890 -6.742 1.00 94.06 120 ALA A N 1
ATOM 949 C CA . ALA A 1 120 ? 13.602 6.579 -6.045 1.00 94.06 120 ALA A CA 1
ATOM 950 C C . ALA A 1 120 ? 13.644 6.235 -4.548 1.00 94.06 120 ALA A C 1
ATOM 952 O O . ALA A 1 120 ? 14.711 6.071 -3.957 1.00 94.06 120 ALA A O 1
ATOM 953 N N . SER A 1 121 ? 12.476 6.093 -3.909 1.00 90.06 121 SER A N 1
ATOM 954 C CA . SER A 1 121 ? 12.370 5.702 -2.497 1.00 90.06 121 SER A CA 1
ATOM 955 C C . SER A 1 121 ? 12.937 4.311 -2.228 1.00 90.06 121 SER A C 1
ATOM 957 O O . SER A 1 121 ? 13.528 4.092 -1.169 1.00 90.06 121 SER A O 1
ATOM 959 N N . PHE A 1 122 ? 12.742 3.369 -3.150 1.00 92.00 122 PHE A N 1
ATOM 960 C CA . PHE A 1 122 ? 13.281 2.015 -3.037 1.00 92.00 122 PHE A CA 1
ATOM 961 C C . PHE A 1 122 ? 14.784 1.989 -3.299 1.00 92.00 122 PHE A C 1
ATOM 963 O O . PHE A 1 122 ? 15.520 1.436 -2.480 1.00 92.00 122 PHE A O 1
ATOM 970 N N . LYS A 1 123 ? 15.247 2.657 -4.366 1.00 92.25 123 LYS A N 1
ATOM 971 C CA . LYS A 1 123 ? 16.678 2.766 -4.687 1.00 92.25 123 LYS A CA 1
ATOM 972 C C . LYS A 1 123 ? 17.466 3.374 -3.526 1.00 92.25 123 LYS A C 1
ATOM 974 O O . LYS A 1 123 ? 18.405 2.747 -3.047 1.00 92.25 123 LYS A O 1
ATOM 979 N N . ARG A 1 124 ? 17.015 4.512 -2.981 1.00 89.12 124 ARG A N 1
ATOM 980 C CA . ARG A 1 124 ? 17.661 5.180 -1.833 1.00 89.12 124 ARG A CA 1
ATOM 981 C C . ARG A 1 124 ? 17.770 4.284 -0.598 1.00 89.12 124 ARG A C 1
ATOM 983 O O . ARG A 1 124 ? 18.750 4.351 0.130 1.00 89.12 124 ARG A O 1
ATOM 990 N N . GLN A 1 125 ? 16.757 3.460 -0.336 1.00 83.81 125 GLN A N 1
ATOM 991 C CA . GLN A 1 125 ? 16.749 2.559 0.822 1.00 83.81 125 GLN A CA 1
ATOM 992 C C . GLN A 1 125 ? 17.531 1.259 0.588 1.00 83.81 125 GLN A C 1
ATOM 994 O O . GLN A 1 125 ? 17.594 0.423 1.489 1.00 83.81 125 GLN A O 1
ATOM 999 N N . GLY A 1 126 ? 18.091 1.055 -0.609 1.00 86.25 126 GLY A N 1
ATOM 1000 C CA . GLY A 1 126 ? 18.710 -0.214 -0.989 1.00 86.25 126 GLY A CA 1
ATOM 1001 C C . GLY A 1 126 ? 17.707 -1.370 -1.020 1.00 86.25 126 GLY A C 1
ATOM 1002 O O . GLY A 1 126 ? 18.079 -2.524 -0.827 1.00 86.25 126 GLY A O 1
ATOM 1003 N N . TRP A 1 127 ? 16.416 -1.078 -1.205 1.00 88.81 127 TRP A N 1
ATOM 1004 C CA . TRP A 1 127 ? 15.369 -2.092 -1.216 1.00 88.81 127 TRP A CA 1
ATOM 1005 C C . TRP A 1 127 ? 15.185 -2.641 -2.623 1.00 88.81 127 TRP A C 1
ATOM 1007 O O . TRP A 1 127 ? 14.818 -1.909 -3.539 1.00 88.81 127 TRP A O 1
ATOM 1017 N N . LYS A 1 128 ? 15.361 -3.954 -2.768 1.00 90.56 128 LYS A N 1
ATOM 1018 C CA . LYS A 1 128 ? 15.020 -4.703 -3.977 1.00 90.56 128 LYS A CA 1
ATOM 1019 C C . LYS A 1 128 ? 13.889 -5.667 -3.654 1.00 90.56 128 LYS A C 1
ATOM 1021 O O . LYS A 1 128 ? 13.994 -6.465 -2.722 1.00 90.56 128 LYS A O 1
ATOM 1026 N N . VAL A 1 129 ? 12.796 -5.578 -4.405 1.00 89.75 129 VAL A N 1
ATOM 1027 C CA . VAL A 1 129 ? 11.627 -6.434 -4.190 1.00 89.75 129 VAL A CA 1
ATOM 1028 C C . VAL A 1 129 ? 11.688 -7.619 -5.134 1.00 89.75 129 VAL A C 1
ATOM 1030 O O . VAL A 1 129 ? 11.905 -7.455 -6.332 1.00 89.75 129 VAL A O 1
ATOM 1033 N N . ASN A 1 130 ? 11.457 -8.823 -4.611 1.00 93.38 130 ASN A N 1
ATOM 1034 C CA . ASN A 1 130 ? 11.208 -9.970 -5.469 1.00 93.38 130 ASN A CA 1
ATOM 1035 C C . ASN A 1 130 ? 9.760 -9.905 -5.974 1.00 93.38 130 ASN A C 1
ATOM 1037 O O . ASN A 1 130 ? 8.835 -10.322 -5.282 1.00 93.38 130 ASN A O 1
ATOM 1041 N N . VAL A 1 131 ? 9.571 -9.319 -7.157 1.00 96.31 131 VAL A N 1
ATOM 1042 C CA . VAL A 1 131 ? 8.241 -9.056 -7.726 1.00 96.31 131 VAL A CA 1
ATOM 1043 C C . VAL A 1 131 ? 7.576 -10.330 -8.248 1.00 96.31 131 VAL A C 1
ATOM 1045 O O . VAL A 1 131 ? 6.356 -10.426 -8.208 1.00 96.31 131 VAL A O 1
ATOM 1048 N N . ARG A 1 132 ? 8.345 -11.336 -8.688 1.00 96.56 132 ARG A N 1
ATOM 1049 C CA . ARG A 1 132 ? 7.798 -12.530 -9.360 1.00 96.56 132 ARG A CA 1
ATOM 1050 C C . ARG A 1 132 ? 6.777 -13.301 -8.507 1.00 96.56 132 ARG A C 1
ATOM 1052 O O . ARG A 1 132 ? 5.688 -13.547 -9.017 1.00 96.56 132 ARG A O 1
ATOM 1059 N N . PRO A 1 133 ? 7.039 -13.636 -7.226 1.00 95.94 133 PRO A N 1
ATOM 1060 C CA . PRO A 1 133 ? 6.038 -14.304 -6.391 1.00 95.94 133 PRO A CA 1
ATOM 1061 C C . PRO A 1 133 ? 4.793 -13.444 -6.153 1.00 95.94 133 PRO A C 1
ATOM 1063 O O . PRO A 1 133 ? 3.686 -13.966 -6.101 1.00 95.94 133 PRO A O 1
ATOM 1066 N N . ILE A 1 134 ? 4.971 -12.126 -6.037 1.00 96.50 134 ILE A N 1
ATOM 1067 C CA . ILE A 1 134 ? 3.881 -11.181 -5.771 1.00 96.50 134 ILE A CA 1
ATOM 1068 C C . ILE A 1 134 ? 2.984 -11.056 -7.001 1.00 96.50 134 ILE A C 1
ATOM 1070 O O . ILE A 1 134 ? 1.763 -11.096 -6.889 1.00 96.50 134 ILE A O 1
ATOM 1074 N N . TYR A 1 135 ? 3.588 -10.973 -8.184 1.00 97.88 135 TYR A N 1
ATOM 1075 C CA . TYR A 1 135 ? 2.856 -10.950 -9.437 1.00 97.88 135 TYR A CA 1
ATOM 1076 C C . TYR A 1 135 ? 2.193 -12.297 -9.754 1.00 97.88 135 TYR A C 1
ATOM 1078 O O . TYR A 1 135 ? 1.066 -12.312 -10.227 1.00 97.88 135 TYR A O 1
ATOM 1086 N N . SER A 1 136 ? 2.830 -13.426 -9.432 1.00 97.44 136 SER A N 1
ATOM 1087 C CA . SER A 1 136 ? 2.210 -14.753 -9.559 1.00 97.44 136 SER A CA 1
ATOM 1088 C C . SER A 1 136 ? 0.939 -14.868 -8.706 1.00 97.44 136 SER A C 1
ATOM 1090 O O . SER A 1 136 ? -0.121 -15.248 -9.204 1.00 97.44 136 SER A O 1
ATOM 1092 N N . ALA A 1 137 ? 1.012 -14.434 -7.443 1.00 96.94 137 ALA A N 1
ATOM 1093 C CA . ALA A 1 137 ? -0.144 -14.344 -6.558 1.00 96.94 137 ALA A CA 1
ATOM 1094 C C . ALA A 1 137 ? -1.236 -13.417 -7.115 1.00 96.94 137 ALA A C 1
ATOM 1096 O O . ALA A 1 137 ? -2.393 -13.827 -7.207 1.00 96.94 137 ALA A O 1
ATOM 1097 N N . PHE A 1 138 ? -0.865 -12.205 -7.550 1.00 98.06 138 PHE A N 1
ATOM 1098 C CA . PHE A 1 138 ? -1.777 -11.272 -8.217 1.00 98.06 138 PHE A CA 1
ATOM 1099 C C . PHE A 1 138 ? -2.469 -11.938 -9.410 1.00 98.06 138 PHE A C 1
ATOM 1101 O O . PHE A 1 138 ? -3.694 -11.933 -9.482 1.00 98.06 138 PHE A O 1
ATOM 1108 N N . ARG A 1 139 ? -1.700 -12.557 -10.314 1.00 98.19 139 ARG A N 1
ATOM 1109 C CA . ARG A 1 139 ? -2.205 -13.152 -11.553 1.00 98.19 139 ARG A CA 1
ATOM 1110 C C . ARG A 1 139 ? -3.195 -14.271 -11.280 1.00 98.19 139 ARG A C 1
ATOM 1112 O O . ARG A 1 139 ? -4.206 -14.357 -11.966 1.00 98.19 139 ARG A O 1
ATOM 1119 N N . SER A 1 140 ? -2.936 -15.084 -10.258 1.00 97.94 140 SER A N 1
ATOM 1120 C CA . SER A 1 140 ? -3.818 -16.195 -9.888 1.00 97.94 140 SER A CA 1
ATOM 1121 C C . SER A 1 140 ? -5.215 -15.762 -9.428 1.00 97.94 140 SER A C 1
ATOM 1123 O O . SER A 1 140 ? -6.144 -16.557 -9.515 1.00 97.94 140 SER A O 1
ATOM 1125 N N . VAL A 1 141 ? -5.371 -14.521 -8.951 1.00 98.06 141 VAL A N 1
ATOM 1126 C CA . VAL A 1 141 ? -6.642 -14.008 -8.408 1.00 98.06 141 VAL A CA 1
ATOM 1127 C C . VAL A 1 141 ? -7.274 -12.971 -9.329 1.00 98.06 141 VAL A C 1
ATOM 1129 O O . VAL A 1 141 ? -8.481 -12.978 -9.545 1.00 98.06 141 VAL A O 1
ATOM 1132 N N . TYR A 1 142 ? -6.464 -12.066 -9.870 1.00 97.81 142 TYR A N 1
ATOM 1133 C CA . TYR A 1 142 ? -6.932 -10.913 -10.629 1.00 97.81 142 TYR A CA 1
ATOM 1134 C C . TYR A 1 142 ? -6.702 -11.059 -12.139 1.00 97.81 142 TYR A C 1
ATOM 1136 O O . TYR A 1 142 ? -7.240 -10.269 -12.909 1.00 97.81 142 TYR A O 1
ATOM 1144 N N . GLY A 1 143 ? -5.953 -12.059 -12.599 1.00 97.56 143 GLY A N 1
ATOM 1145 C CA . GLY A 1 143 ? -5.591 -12.207 -14.009 1.00 97.56 143 GLY A CA 1
ATOM 1146 C C . GLY A 1 143 ? -4.361 -11.387 -14.404 1.00 97.56 143 GLY A C 1
ATOM 1147 O O . GLY A 1 143 ? -3.632 -10.867 -13.564 1.00 97.56 143 GLY A O 1
ATOM 1148 N N . GLU A 1 144 ? -4.080 -11.321 -15.700 1.00 97.44 144 GLU A N 1
ATOM 1149 C CA . GLU A 1 144 ? -2.791 -10.854 -16.220 1.00 97.44 144 GLU A CA 1
ATOM 1150 C C . GLU A 1 144 ? -2.666 -9.329 -16.319 1.00 97.44 144 GLU A C 1
ATOM 1152 O O . GLU A 1 144 ? -3.630 -8.613 -16.583 1.00 97.44 144 GLU A O 1
ATOM 1157 N N . LEU A 1 145 ? -1.429 -8.841 -16.180 1.00 97.88 145 LEU A N 1
ATOM 1158 C CA . LEU A 1 145 ? -1.024 -7.493 -16.577 1.00 97.88 145 LEU A CA 1
ATOM 1159 C C . LEU A 1 145 ? -0.021 -7.611 -17.735 1.00 97.88 145 LEU A C 1
ATOM 1161 O O . LEU A 1 145 ? 1.160 -7.868 -17.483 1.00 97.88 145 LEU A O 1
ATOM 1165 N N . PRO A 1 146 ? -0.440 -7.400 -19.000 1.00 96.81 146 PRO A N 1
ATOM 1166 C CA . PRO A 1 146 ? 0.422 -7.623 -20.164 1.00 96.81 146 PRO A CA 1
ATOM 1167 C C . PRO A 1 146 ? 1.749 -6.851 -20.129 1.00 96.81 146 PRO A C 1
ATOM 1169 O O . PRO A 1 146 ? 2.772 -7.342 -20.604 1.00 96.81 146 PRO A O 1
ATOM 1172 N N . SER A 1 147 ? 1.760 -5.644 -19.553 1.00 95.06 147 SER A N 1
ATOM 1173 C CA . SER A 1 147 ? 2.980 -4.848 -19.360 1.00 95.06 147 SER A CA 1
ATOM 1174 C C . SER A 1 147 ? 3.973 -5.517 -18.407 1.00 95.06 147 SER A C 1
ATOM 1176 O O . SER A 1 147 ? 5.170 -5.542 -18.690 1.00 95.06 147 SER A O 1
ATOM 1178 N N . VAL A 1 148 ? 3.480 -6.102 -17.315 1.00 97.38 148 VAL A N 1
ATOM 1179 C CA . VAL A 1 148 ? 4.292 -6.795 -16.309 1.00 97.38 148 VAL A CA 1
ATOM 1180 C C . VAL A 1 148 ? 4.789 -8.140 -16.844 1.00 97.38 148 VAL A C 1
ATOM 1182 O O . VAL A 1 148 ? 5.978 -8.429 -16.706 1.00 97.38 148 VAL A O 1
ATOM 1185 N N . GLU A 1 149 ? 3.938 -8.925 -17.519 1.00 96.75 149 GLU A N 1
ATOM 1186 C CA . GLU A 1 149 ? 4.333 -10.191 -18.174 1.00 96.75 149 GLU A CA 1
ATOM 1187 C C . GLU A 1 149 ? 5.487 -9.988 -19.157 1.00 96.75 149 GLU A C 1
ATOM 1189 O O . GLU A 1 149 ? 6.494 -10.700 -19.128 1.00 96.75 149 GLU A O 1
ATOM 1194 N N . ARG A 1 150 ? 5.367 -8.979 -20.026 1.00 96.62 150 ARG A N 1
ATOM 1195 C CA . ARG A 1 150 ? 6.370 -8.683 -21.054 1.00 96.62 150 ARG A CA 1
ATOM 1196 C C . ARG A 1 150 ? 7.740 -8.375 -20.454 1.00 96.62 150 ARG A C 1
ATOM 1198 O O . ARG A 1 150 ? 8.756 -8.782 -21.005 1.00 96.62 150 ARG A O 1
ATOM 1205 N N . ILE A 1 151 ? 7.775 -7.657 -19.335 1.00 96.94 151 ILE A N 1
ATOM 1206 C CA . ILE A 1 151 ? 9.027 -7.306 -18.662 1.00 96.94 151 ILE A CA 1
ATOM 1207 C C . ILE A 1 151 ? 9.588 -8.527 -17.928 1.00 96.94 151 ILE A C 1
ATOM 1209 O O . ILE A 1 151 ? 10.756 -8.869 -18.098 1.00 96.94 151 ILE A O 1
ATOM 1213 N N . LEU A 1 152 ? 8.759 -9.237 -17.155 1.00 96.44 152 LEU A N 1
ATOM 1214 C CA . LEU A 1 152 ? 9.203 -10.395 -16.373 1.00 96.44 152 LEU A CA 1
ATOM 1215 C C . LEU A 1 152 ? 9.582 -11.614 -17.231 1.00 96.44 152 LEU A C 1
ATOM 1217 O O . LEU A 1 152 ? 10.310 -12.481 -16.745 1.00 96.44 152 LEU A O 1
ATOM 1221 N N . SER A 1 153 ? 9.123 -11.705 -18.478 1.00 94.94 153 SER A N 1
ATOM 1222 C CA . SER A 1 153 ? 9.565 -12.737 -19.431 1.00 94.94 153 SER A CA 1
ATOM 1223 C C . SER A 1 153 ? 10.929 -12.434 -20.056 1.00 94.94 153 SER A C 1
ATOM 1225 O O . SER A 1 153 ? 11.651 -13.365 -20.400 1.00 94.94 153 SER A O 1
ATOM 1227 N N . ARG A 1 154 ? 11.310 -11.156 -20.171 1.00 94.25 154 ARG A N 1
ATOM 1228 C CA . ARG A 1 154 ? 12.578 -10.724 -20.784 1.00 94.25 154 ARG A CA 1
ATOM 1229 C C . ARG A 1 154 ? 13.699 -10.522 -19.769 1.00 94.25 154 ARG A C 1
ATOM 1231 O O . ARG A 1 154 ? 14.850 -10.826 -20.057 1.00 94.25 154 ARG A O 1
ATOM 1238 N N . GLU A 1 155 ? 13.376 -10.013 -18.582 1.00 91.12 155 GLU A N 1
ATOM 1239 C CA . GLU A 1 155 ? 14.373 -9.634 -17.578 1.00 91.12 155 GLU A CA 1
ATOM 1240 C C . GLU A 1 155 ? 14.487 -10.674 -16.461 1.00 91.12 155 GLU A C 1
ATOM 1242 O O . GLU A 1 155 ? 13.590 -10.846 -15.632 1.00 91.12 155 GLU A O 1
ATOM 1247 N N . THR A 1 156 ? 15.631 -11.351 -16.378 1.00 88.44 156 THR A N 1
ATOM 1248 C CA . THR A 1 156 ? 15.919 -12.316 -15.304 1.00 88.44 156 THR A CA 1
ATOM 1249 C C . THR A 1 156 ? 16.317 -11.634 -13.992 1.00 88.44 156 THR A C 1
ATOM 1251 O O . THR A 1 156 ? 16.024 -12.159 -12.916 1.00 88.44 156 THR A O 1
ATOM 1254 N N . SER A 1 157 ? 16.910 -10.437 -14.057 1.00 91.81 157 SER A N 1
ATOM 1255 C CA . SER A 1 157 ? 17.319 -9.639 -12.899 1.00 91.81 157 SER A CA 1
ATOM 1256 C C . SER A 1 157 ? 16.860 -8.193 -13.041 1.00 91.81 157 SER A C 1
ATOM 1258 O O . SER A 1 157 ? 17.102 -7.555 -14.055 1.00 91.81 157 SER A O 1
ATOM 1260 N N . LEU A 1 158 ? 16.238 -7.670 -11.985 1.00 95.00 158 LEU A N 1
ATOM 1261 C CA . LEU A 1 158 ? 15.739 -6.297 -11.922 1.00 95.00 158 LEU A CA 1
ATOM 1262 C C . LEU A 1 158 ? 16.603 -5.456 -10.980 1.00 95.00 158 LEU A C 1
ATOM 1264 O O . LEU A 1 158 ? 17.013 -5.933 -9.915 1.00 95.00 158 LEU A O 1
ATOM 1268 N N . THR A 1 159 ? 16.831 -4.188 -11.311 1.00 95.31 159 THR A N 1
ATOM 1269 C CA . THR A 1 159 ? 17.390 -3.218 -10.355 1.00 95.31 159 THR A CA 1
ATOM 1270 C C . THR A 1 159 ? 16.363 -2.875 -9.265 1.00 95.31 159 THR A C 1
ATOM 1272 O O . THR A 1 159 ? 15.176 -3.218 -9.355 1.00 95.31 159 THR A O 1
ATOM 1275 N N . SER A 1 160 ? 16.796 -2.186 -8.205 1.00 94.38 160 SER A N 1
ATOM 1276 C CA . SER A 1 160 ? 15.888 -1.696 -7.156 1.00 94.38 160 SER A CA 1
ATOM 1277 C C . SER A 1 160 ? 14.795 -0.784 -7.729 1.00 94.38 160 SER A C 1
ATOM 1279 O O . SER A 1 160 ? 13.625 -0.964 -7.401 1.00 94.38 160 SER A O 1
ATOM 1281 N N . ALA A 1 161 ? 15.141 0.127 -8.646 1.00 96.19 161 ALA A N 1
ATOM 1282 C CA . ALA A 1 161 ? 14.179 1.026 -9.282 1.00 96.19 161 ALA A CA 1
ATOM 1283 C C . ALA A 1 161 ? 13.201 0.288 -10.216 1.00 96.19 161 ALA A C 1
ATOM 1285 O O . ALA A 1 161 ? 11.990 0.509 -10.122 1.00 96.19 161 ALA A O 1
ATOM 1286 N N . LYS A 1 162 ? 13.686 -0.639 -11.061 1.00 97.00 162 LYS A N 1
ATOM 1287 C CA . LYS A 1 162 ? 12.824 -1.428 -11.964 1.00 97.00 162 LYS A CA 1
ATOM 1288 C C . LYS A 1 162 ? 11.859 -2.329 -11.185 1.00 97.00 162 LYS A C 1
ATOM 1290 O O . LYS A 1 162 ? 10.658 -2.328 -11.449 1.00 97.00 162 LYS A O 1
ATOM 1295 N N . SER A 1 163 ? 12.352 -3.033 -10.158 1.00 97.12 163 SER A N 1
ATOM 1296 C CA . SER A 1 163 ? 11.499 -3.870 -9.295 1.00 97.12 163 SER A CA 1
ATOM 1297 C C . SER A 1 163 ? 10.448 -3.057 -8.530 1.00 97.12 163 SER A C 1
ATOM 1299 O O . SER A 1 163 ? 9.299 -3.482 -8.428 1.00 97.12 163 SER A O 1
ATOM 1301 N N . ALA A 1 164 ? 10.798 -1.863 -8.047 1.00 96.94 164 ALA A N 1
ATOM 1302 C CA . ALA A 1 164 ? 9.849 -0.957 -7.407 1.00 96.94 164 ALA A CA 1
ATOM 1303 C C . ALA A 1 164 ? 8.803 -0.405 -8.387 1.00 96.94 164 ALA A C 1
ATOM 1305 O O . ALA A 1 164 ? 7.635 -0.288 -8.031 1.00 96.94 164 ALA A O 1
ATOM 1306 N N . SER A 1 165 ? 9.194 -0.115 -9.628 1.00 98.12 165 SER A N 1
ATOM 1307 C CA . SER A 1 165 ? 8.279 0.368 -10.670 1.00 98.12 165 SER A CA 1
ATOM 1308 C C . SER A 1 165 ? 7.255 -0.694 -11.075 1.00 98.12 165 SER A C 1
ATOM 1310 O O . SER A 1 165 ? 6.079 -0.377 -11.238 1.00 98.12 165 SER A O 1
ATOM 1312 N N . LEU A 1 166 ? 7.668 -1.963 -11.169 1.00 98.31 166 LEU A N 1
ATOM 1313 C CA . LEU A 1 166 ? 6.748 -3.086 -11.383 1.00 98.31 166 LEU A CA 1
ATOM 1314 C C . LEU A 1 166 ? 5.821 -3.295 -10.182 1.00 98.31 166 LEU A C 1
ATOM 1316 O O . LEU A 1 166 ? 4.625 -3.501 -10.357 1.00 98.31 166 LEU A O 1
ATOM 1320 N N . MET A 1 167 ? 6.355 -3.209 -8.959 1.00 97.69 167 MET A N 1
ATOM 1321 C CA . MET A 1 167 ? 5.547 -3.305 -7.741 1.00 97.69 167 MET A CA 1
ATOM 1322 C C . MET A 1 167 ? 4.470 -2.220 -7.684 1.00 97.69 167 MET A C 1
ATOM 1324 O O . MET A 1 167 ? 3.319 -2.508 -7.362 1.00 97.69 167 MET A O 1
ATOM 1328 N N . TRP A 1 168 ? 4.841 -0.984 -8.025 1.00 97.94 168 TRP A N 1
ATOM 1329 C CA . TRP A 1 168 ? 3.911 0.133 -8.136 1.00 97.94 168 TRP A CA 1
ATOM 1330 C C . TRP A 1 168 ? 2.783 -0.208 -9.115 1.00 97.94 168 TRP A C 1
ATOM 1332 O O . TRP A 1 168 ? 1.616 -0.119 -8.741 1.00 97.94 168 TRP A O 1
ATOM 1342 N N . ASN A 1 169 ? 3.123 -0.693 -10.316 1.00 98.50 169 ASN A N 1
ATOM 1343 C CA . ASN A 1 169 ? 2.137 -1.064 -11.332 1.00 98.50 169 ASN A CA 1
ATOM 1344 C C . ASN A 1 169 ? 1.139 -2.105 -10.808 1.00 98.50 169 ASN A C 1
ATOM 1346 O O . ASN A 1 169 ? -0.067 -1.897 -10.877 1.00 98.50 169 ASN A O 1
ATOM 1350 N N . ILE A 1 170 ? 1.645 -3.184 -10.205 1.00 98.38 170 ILE A N 1
ATOM 1351 C CA . ILE A 1 170 ? 0.830 -4.286 -9.679 1.00 98.38 170 ILE A CA 1
ATOM 1352 C C . ILE A 1 170 ? -0.120 -3.794 -8.582 1.00 98.38 170 ILE A C 1
ATOM 1354 O O . ILE A 1 170 ? -1.311 -4.097 -8.613 1.00 98.38 170 ILE A O 1
ATOM 1358 N N . ILE A 1 171 ? 0.393 -3.023 -7.618 1.00 97.50 171 ILE A N 1
ATOM 1359 C CA . ILE A 1 171 ? -0.405 -2.511 -6.498 1.00 97.50 171 ILE A CA 1
ATOM 1360 C C . ILE A 1 171 ? -1.514 -1.591 -6.996 1.00 97.50 171 ILE A C 1
ATOM 1362 O O . ILE A 1 171 ? -2.682 -1.771 -6.645 1.00 97.50 171 ILE A O 1
ATOM 1366 N N . TYR A 1 172 ? -1.159 -0.597 -7.804 1.00 98.00 172 TYR A N 1
ATOM 1367 C CA . TYR A 1 172 ? -2.130 0.405 -8.206 1.00 98.00 172 TYR A CA 1
ATOM 1368 C C . TYR A 1 172 ? -3.054 -0.067 -9.331 1.00 98.00 172 TYR A C 1
ATOM 1370 O O . TYR A 1 172 ? -4.149 0.473 -9.457 1.00 98.00 172 TYR A O 1
ATOM 1378 N N . ALA A 1 173 ? -2.700 -1.121 -10.074 1.00 98.25 173 ALA A N 1
ATOM 1379 C CA . ALA A 1 173 ? -3.636 -1.782 -10.976 1.00 98.25 173 ALA A CA 1
ATOM 1380 C C . ALA A 1 173 ? -4.834 -2.357 -10.204 1.00 98.25 173 ALA A C 1
ATOM 1382 O O . ALA A 1 173 ? -5.969 -2.168 -10.632 1.00 98.25 173 ALA A O 1
ATOM 1383 N N . VAL A 1 174 ? -4.619 -2.984 -9.035 1.00 97.69 174 VAL A N 1
ATOM 1384 C CA . VAL A 1 174 ? -5.732 -3.432 -8.171 1.00 97.69 174 VAL A CA 1
ATOM 1385 C C . VAL A 1 174 ? -6.596 -2.247 -7.741 1.00 97.69 174 VAL A C 1
ATOM 1387 O O . VAL A 1 174 ? -7.821 -2.315 -7.814 1.00 97.69 174 VAL A O 1
ATOM 1390 N N . ALA A 1 175 ? -5.961 -1.156 -7.308 1.00 96.62 175 ALA A N 1
ATOM 1391 C CA . ALA A 1 175 ? -6.661 0.040 -6.850 1.00 96.62 175 ALA A CA 1
ATOM 1392 C C . ALA A 1 175 ? -7.525 0.668 -7.958 1.00 96.62 175 ALA A C 1
ATOM 1394 O O . ALA A 1 175 ? -8.690 0.974 -7.718 1.00 96.62 175 ALA A O 1
ATOM 1395 N N . ALA A 1 176 ? -6.982 0.808 -9.171 1.00 97.75 176 ALA A N 1
ATOM 1396 C CA . ALA A 1 176 ? -7.705 1.348 -10.320 1.00 97.75 176 ALA A CA 1
ATOM 1397 C C . ALA A 1 176 ? -8.893 0.456 -10.717 1.00 97.75 176 ALA A C 1
ATOM 1399 O O . ALA A 1 176 ? -9.998 0.951 -10.914 1.00 97.75 176 ALA A O 1
ATOM 1400 N N . ARG A 1 177 ? -8.708 -0.870 -10.741 1.00 97.50 177 ARG A N 1
ATOM 1401 C CA . ARG A 1 177 ? -9.797 -1.830 -11.001 1.00 97.50 177 ARG A CA 1
ATOM 1402 C C . ARG A 1 177 ? -10.910 -1.745 -9.959 1.00 97.50 177 ARG A C 1
ATOM 1404 O O . ARG A 1 177 ? -12.086 -1.792 -10.310 1.00 97.50 177 ARG A O 1
ATOM 1411 N N . ALA A 1 178 ? -10.549 -1.567 -8.687 1.00 96.69 178 ALA A N 1
ATOM 1412 C CA . ALA A 1 178 ? -11.519 -1.356 -7.617 1.00 96.69 178 ALA A CA 1
ATOM 1413 C C . ALA A 1 178 ? -12.286 -0.039 -7.785 1.00 96.69 178 ALA A C 1
ATOM 1415 O O . ALA A 1 178 ? -13.504 -0.035 -7.637 1.00 96.69 178 ALA A O 1
ATOM 1416 N N . ALA A 1 179 ? -11.611 1.049 -8.165 1.00 96.00 179 ALA A N 1
ATOM 1417 C CA . ALA A 1 179 ? -12.264 2.326 -8.454 1.00 96.00 179 ALA A CA 1
ATOM 1418 C C . ALA A 1 179 ? -13.228 2.253 -9.650 1.00 96.00 179 ALA A C 1
ATOM 1420 O O . ALA A 1 179 ? -14.274 2.895 -9.629 1.00 96.00 179 ALA A O 1
ATOM 1421 N N . ARG A 1 180 ? -12.918 1.428 -10.659 1.00 96.12 180 ARG A N 1
ATOM 1422 C CA . ARG A 1 180 ? -13.809 1.146 -11.799 1.00 96.12 180 ARG A CA 1
ATOM 1423 C C . ARG A 1 180 ? -14.980 0.214 -11.467 1.00 96.12 180 ARG A C 1
ATOM 1425 O O . ARG A 1 180 ? -15.823 -0.017 -12.327 1.00 96.12 180 ARG A O 1
ATOM 1432 N N . GLY A 1 181 ? -15.038 -0.340 -10.255 1.00 95.19 181 GLY A N 1
ATOM 1433 C CA . GLY A 1 181 ? -16.092 -1.274 -9.854 1.00 95.19 181 GLY A CA 1
ATOM 1434 C C . GLY A 1 181 ? -15.964 -2.672 -10.469 1.00 95.19 181 GLY A C 1
ATOM 1435 O O . GLY A 1 181 ? -16.935 -3.425 -10.476 1.00 95.19 181 GLY A O 1
ATOM 1436 N N . GLU A 1 182 ? -14.780 -3.066 -10.955 1.00 96.56 182 GLU A N 1
ATOM 1437 C CA . GLU A 1 182 ? -14.570 -4.383 -11.589 1.00 96.56 182 GLU A CA 1
ATOM 1438 C C . GLU A 1 182 ? -14.735 -5.570 -10.625 1.00 96.56 182 GLU A C 1
ATOM 1440 O O . GLU A 1 182 ? -14.826 -6.716 -11.059 1.00 96.56 182 GLU A O 1
ATOM 1445 N N . PHE A 1 183 ? -14.783 -5.308 -9.317 1.00 94.75 183 PHE A N 1
ATOM 1446 C CA . PHE A 1 183 ? -15.007 -6.317 -8.278 1.00 94.75 183 PHE A CA 1
ATOM 1447 C C . PHE A 1 183 ? -16.458 -6.346 -7.772 1.00 94.75 183 PHE A C 1
ATOM 1449 O O . PHE A 1 183 ? -16.736 -6.927 -6.724 1.00 94.75 183 PHE A O 1
ATOM 1456 N N . GLY A 1 184 ? -17.383 -5.732 -8.517 1.00 92.44 184 GLY A N 1
ATOM 1457 C CA . GLY A 1 184 ? -18.792 -5.631 -8.156 1.00 92.44 184 GLY A CA 1
ATOM 1458 C C . GLY A 1 184 ? -19.072 -4.545 -7.118 1.00 92.44 184 GLY A C 1
ATOM 1459 O O . GLY A 1 184 ? -18.204 -3.751 -6.753 1.00 92.44 184 GLY A O 1
ATOM 1460 N N . GLN A 1 185 ? -20.319 -4.500 -6.651 1.00 88.94 185 GLN A N 1
ATOM 1461 C CA . GLN A 1 185 ? -20.736 -3.553 -5.619 1.00 88.94 185 GLN A CA 1
ATOM 1462 C C . GLN A 1 185 ? -20.108 -3.926 -4.276 1.00 88.94 185 GLN A C 1
ATOM 1464 O O . GLN A 1 185 ? -20.281 -5.042 -3.783 1.00 88.94 185 GLN A O 1
ATOM 1469 N N . THR A 1 186 ? -19.393 -2.980 -3.672 1.00 93.75 186 THR A N 1
ATOM 1470 C CA . THR A 1 186 ? -18.748 -3.162 -2.370 1.00 93.75 186 THR A CA 1
ATOM 1471 C C . THR A 1 186 ? -19.347 -2.214 -1.332 1.00 93.75 186 THR A C 1
ATOM 1473 O O . THR A 1 186 ? -19.467 -1.024 -1.615 1.00 93.75 186 THR A O 1
ATOM 1476 N N . PRO A 1 187 ? -19.667 -2.683 -0.112 1.00 95.06 187 PRO A N 1
ATOM 1477 C CA . PRO A 1 187 ? -20.184 -1.817 0.950 1.00 95.06 187 PRO A CA 1
ATOM 1478 C C . PRO A 1 187 ? -19.130 -0.847 1.507 1.00 95.06 187 PRO A C 1
ATOM 1480 O O . PRO A 1 187 ? -19.476 0.168 2.106 1.00 95.06 187 PRO A O 1
ATOM 1483 N N . GLY A 1 188 ? -17.840 -1.158 1.352 1.00 94.75 188 GLY A N 1
ATOM 1484 C CA . GLY A 1 188 ? -16.745 -0.286 1.758 1.00 94.75 188 GLY A CA 1
ATOM 1485 C C . GLY A 1 188 ? -16.519 0.850 0.764 1.00 94.75 188 GLY A C 1
ATOM 1486 O O . GLY A 1 188 ? -16.627 0.670 -0.447 1.00 94.75 188 GLY A O 1
ATOM 1487 N N . LYS A 1 189 ? -16.145 2.021 1.284 1.00 95.19 189 LYS A N 1
ATOM 1488 C CA . LYS A 1 189 ? -15.780 3.189 0.475 1.00 95.19 189 LYS A CA 1
ATOM 1489 C C . LYS A 1 189 ? -14.290 3.186 0.141 1.00 95.19 189 LYS A C 1
ATOM 1491 O O . LYS A 1 189 ? -13.467 3.007 1.038 1.00 95.19 189 LYS A O 1
ATOM 1496 N N . LEU A 1 190 ? -13.940 3.450 -1.117 1.00 96.75 190 LEU A N 1
ATOM 1497 C CA . LEU A 1 190 ? -12.560 3.670 -1.549 1.00 96.75 190 LEU A CA 1
ATOM 1498 C C . LEU A 1 190 ? -12.284 5.170 -1.693 1.00 96.75 190 LEU A C 1
ATOM 1500 O O . LEU A 1 190 ? -12.960 5.857 -2.453 1.00 96.75 190 LEU A O 1
ATOM 1504 N N . LEU A 1 191 ? -11.287 5.670 -0.968 1.00 96.38 191 LEU A N 1
ATOM 1505 C CA . LEU A 1 191 ? -10.816 7.052 -1.036 1.00 96.38 191 LEU A CA 1
ATOM 1506 C C . LEU A 1 191 ? -9.370 7.062 -1.526 1.00 96.38 191 LEU A C 1
ATOM 1508 O O . LEU A 1 191 ? -8.517 6.359 -0.979 1.00 96.38 191 LEU A O 1
ATOM 1512 N N . MET A 1 192 ? -9.078 7.876 -2.533 1.00 95.81 192 MET A N 1
ATOM 1513 C CA . MET A 1 192 ? -7.728 8.034 -3.065 1.00 95.81 192 MET A CA 1
ATOM 1514 C C . MET A 1 192 ? -7.224 9.451 -2.819 1.00 95.81 192 MET A C 1
ATOM 1516 O O . MET A 1 192 ? -7.921 10.419 -3.113 1.00 95.81 192 MET A O 1
ATOM 1520 N N . ILE A 1 193 ? -6.014 9.571 -2.274 1.00 93.88 193 ILE A N 1
ATOM 1521 C CA . ILE A 1 193 ? -5.368 10.861 -2.003 1.00 93.88 193 ILE A CA 1
ATOM 1522 C C . ILE A 1 193 ? -4.009 10.907 -2.688 1.00 93.88 193 ILE A C 1
ATOM 1524 O O . ILE A 1 193 ? -3.229 9.964 -2.553 1.00 93.88 193 ILE A O 1
ATOM 1528 N N . GLY A 1 194 ? -3.710 11.979 -3.415 1.00 90.12 194 GLY A N 1
ATOM 1529 C CA . GLY A 1 194 ? -2.411 12.167 -4.054 1.00 90.12 194 GLY A CA 1
ATOM 1530 C C . GLY A 1 194 ? -1.496 13.110 -3.289 1.00 90.12 194 GLY A C 1
ATOM 1531 O O . GLY A 1 194 ? -1.914 13.909 -2.448 1.00 90.12 194 GLY A O 1
ATOM 1532 N N . GLY A 1 195 ? -0.201 13.006 -3.589 1.00 83.69 195 GLY A N 1
ATOM 1533 C CA . GLY A 1 195 ? 0.806 13.911 -3.038 1.00 83.69 195 GLY A CA 1
ATOM 1534 C C . GLY A 1 195 ? 0.627 15.359 -3.503 1.00 83.69 195 GLY A C 1
ATOM 1535 O O . GLY A 1 195 ? 0.880 16.269 -2.726 1.00 83.69 195 GLY A O 1
ATOM 1536 N N . LYS A 1 196 ? 0.159 15.588 -4.734 1.00 82.62 196 LYS A N 1
ATOM 1537 C CA . LYS A 1 196 ? 0.003 16.942 -5.283 1.00 82.62 196 LYS A CA 1
ATOM 1538 C C . LYS A 1 196 ? -1.101 17.719 -4.565 1.00 82.62 196 LYS A C 1
ATOM 1540 O O . LYS A 1 196 ? -0.938 18.892 -4.259 1.00 82.62 196 LYS A O 1
ATOM 1545 N N . GLU A 1 197 ? -2.209 17.065 -4.249 1.00 84.38 197 GLU A N 1
ATOM 1546 C CA . GLU A 1 197 ? -3.343 17.672 -3.552 1.00 84.38 197 GLU A CA 1
ATOM 1547 C C . GLU A 1 197 ? -2.970 18.004 -2.105 1.00 84.38 197 GLU A C 1
ATOM 1549 O O . GLU A 1 197 ? -3.302 19.080 -1.609 1.00 84.38 197 GLU A O 1
ATOM 1554 N N . LEU A 1 198 ? -2.222 17.108 -1.449 1.00 84.94 198 LEU A N 1
ATOM 1555 C CA . LEU A 1 198 ? -1.664 17.355 -0.119 1.00 84.94 198 LEU A CA 1
ATOM 1556 C C . LEU A 1 198 ? -0.654 18.508 -0.119 1.00 84.94 198 LEU A C 1
ATOM 1558 O O . LEU A 1 198 ? -0.589 19.244 0.856 1.00 84.94 198 LEU A O 1
ATOM 1562 N N . GLU A 1 199 ? 0.113 18.681 -1.194 1.00 81.44 199 GLU A N 1
ATOM 1563 C CA . GLU A 1 199 ? 1.049 19.799 -1.349 1.00 81.44 199 GLU A CA 1
ATOM 1564 C C . GLU A 1 199 ? 0.321 21.141 -1.513 1.00 81.44 199 GLU A C 1
ATOM 1566 O O . GLU A 1 199 ? 0.726 22.133 -0.917 1.00 81.44 199 GLU A O 1
ATOM 1571 N N . VAL A 1 200 ? -0.780 21.165 -2.271 1.00 82.75 200 VAL A N 1
ATOM 1572 C CA . VAL A 1 200 ? -1.538 22.395 -2.551 1.00 82.75 200 VAL A CA 1
ATOM 1573 C C . VAL A 1 200 ? -2.414 22.822 -1.371 1.00 82.75 200 VAL A C 1
ATOM 1575 O O . VAL A 1 200 ? -2.464 24.006 -1.047 1.00 82.75 200 VAL A O 1
ATOM 1578 N N . ASN A 1 201 ? -3.153 21.897 -0.747 1.00 85.00 201 ASN A N 1
ATOM 1579 C CA . ASN A 1 201 ? -4.103 22.244 0.313 1.00 85.00 201 ASN A CA 1
ATOM 1580 C C . ASN A 1 201 ? -4.268 21.121 1.348 1.00 85.00 201 ASN A C 1
ATOM 1582 O O . ASN A 1 201 ? -5.336 20.520 1.496 1.00 85.00 201 ASN A O 1
ATOM 1586 N N . GLU A 1 202 ? -3.192 20.848 2.087 1.00 86.00 202 GLU A N 1
ATOM 1587 C CA . GLU A 1 202 ? -3.120 19.751 3.055 1.00 86.00 202 GLU A CA 1
ATOM 1588 C C . GLU A 1 202 ? -4.290 19.734 4.054 1.00 86.00 202 GLU A C 1
ATOM 1590 O O . GLU A 1 202 ? -4.934 18.700 4.251 1.00 86.00 202 GLU A O 1
ATOM 1595 N N . VAL A 1 203 ? -4.593 20.880 4.674 1.00 88.62 203 VAL A N 1
ATOM 1596 C CA . VAL A 1 203 ? -5.648 20.991 5.695 1.00 88.62 203 VAL A CA 1
ATOM 1597 C C . VAL A 1 203 ? -7.014 20.637 5.107 1.00 88.62 203 VAL A C 1
ATOM 1599 O O . VAL A 1 203 ? -7.771 19.894 5.734 1.00 88.62 203 VAL A O 1
ATOM 1602 N N . GLN A 1 204 ? -7.326 21.116 3.899 1.00 89.00 204 GLN A N 1
ATOM 1603 C CA . GLN A 1 204 ? -8.605 20.824 3.254 1.00 89.00 204 GLN A CA 1
ATOM 1604 C C . GLN A 1 204 ? -8.720 19.357 2.834 1.00 89.00 204 GLN A C 1
ATOM 1606 O O . GLN A 1 204 ? -9.784 18.764 3.017 1.00 89.00 204 GLN A O 1
ATOM 1611 N N . VAL A 1 205 ? -7.639 18.750 2.330 1.00 90.44 205 VAL A N 1
ATOM 1612 C CA . VAL A 1 205 ? -7.618 17.314 2.000 1.00 90.44 205 VAL A CA 1
ATOM 1613 C C . VAL A 1 205 ? -7.919 16.480 3.245 1.00 90.44 205 VAL A C 1
ATOM 1615 O O . VAL A 1 205 ? -8.759 15.582 3.193 1.00 90.44 205 VAL A O 1
ATOM 1618 N N . TYR A 1 206 ? -7.291 16.788 4.385 1.00 91.62 206 TYR A N 1
ATOM 1619 C CA . TYR A 1 206 ? -7.575 16.074 5.631 1.00 91.62 206 TYR A CA 1
ATOM 1620 C C . TYR A 1 206 ? -8.990 16.328 6.149 1.00 91.62 206 TYR A C 1
ATOM 1622 O O . TYR A 1 206 ? -9.641 15.379 6.578 1.00 91.62 206 TYR A O 1
ATOM 1630 N N . ARG A 1 207 ? -9.497 17.563 6.078 1.00 91.25 207 ARG A N 1
ATOM 1631 C CA . ARG A 1 207 ? -10.881 17.872 6.466 1.00 91.25 207 ARG A CA 1
ATOM 1632 C C . ARG A 1 207 ? -11.879 17.031 5.670 1.00 91.25 207 ARG A C 1
ATOM 1634 O O . ARG A 1 207 ? -12.768 16.420 6.261 1.00 91.25 207 ARG A O 1
ATOM 1641 N N . LEU A 1 208 ? -11.698 16.962 4.353 1.00 91.69 208 LEU A N 1
ATOM 1642 C CA . LEU A 1 208 ? -12.529 16.151 3.471 1.00 91.69 208 LEU A CA 1
ATOM 1643 C C . LEU A 1 208 ? -12.390 14.663 3.800 1.00 91.69 208 LEU A C 1
ATOM 1645 O O . LEU A 1 208 ? -13.393 13.994 4.009 1.00 91.69 208 LEU A O 1
ATOM 1649 N N . LEU A 1 209 ? -11.165 14.160 3.961 1.00 93.44 209 LEU A N 1
ATOM 1650 C CA . LEU A 1 209 ? -10.921 12.765 4.330 1.00 93.44 209 LEU A CA 1
ATOM 1651 C C . LEU A 1 209 ? -11.630 12.369 5.634 1.00 93.44 209 LEU A C 1
ATOM 1653 O O . LEU A 1 209 ? -12.235 11.305 5.708 1.00 93.44 209 LEU A O 1
ATOM 1657 N N . TYR A 1 210 ? -11.566 13.215 6.661 1.00 93.31 210 TYR A N 1
ATOM 1658 C CA . TYR A 1 210 ? -12.253 12.976 7.928 1.00 93.31 210 TYR A CA 1
ATOM 1659 C C . TYR A 1 210 ? -13.773 12.962 7.755 1.00 93.31 210 TYR A C 1
ATOM 1661 O O . TYR A 1 210 ? -14.420 12.037 8.241 1.00 93.31 210 TYR A O 1
ATOM 1669 N N . SER A 1 211 ? -14.320 13.924 7.007 1.00 93.12 211 SER A N 1
ATOM 1670 C CA . SER A 1 211 ? -15.745 13.968 6.671 1.00 93.12 211 SER A CA 1
ATOM 1671 C C . SER A 1 211 ? -16.199 12.689 5.964 1.00 93.12 211 SER A C 1
ATOM 1673 O O . SER A 1 211 ? -17.174 12.065 6.374 1.00 93.12 211 SER A O 1
ATOM 1675 N N . GLU A 1 212 ? -15.453 12.247 4.950 1.00 93.31 212 GLU A N 1
ATOM 1676 C CA . GLU A 1 212 ? -15.774 11.051 4.163 1.00 93.31 212 GLU A CA 1
ATOM 1677 C C . GLU A 1 212 ? -15.690 9.743 4.960 1.00 93.31 212 GLU A C 1
ATOM 1679 O O . GLU A 1 212 ? -16.300 8.740 4.589 1.00 93.31 212 GLU A O 1
ATOM 1684 N N . LEU A 1 213 ? -14.934 9.747 6.059 1.00 93.25 213 LEU A N 1
ATOM 1685 C CA . LEU A 1 213 ? -14.801 8.623 6.982 1.00 93.25 213 LEU A CA 1
ATOM 1686 C C . LEU A 1 213 ? -15.757 8.714 8.183 1.00 93.25 213 LEU A C 1
ATOM 1688 O O . LEU A 1 213 ? -15.725 7.830 9.040 1.00 93.25 213 LEU A O 1
ATOM 1692 N N . GLY A 1 214 ? -16.576 9.769 8.279 1.00 92.81 214 GLY A N 1
ATOM 1693 C CA . GLY A 1 214 ? -17.445 10.010 9.434 1.00 92.81 214 GLY A CA 1
ATOM 1694 C C . GLY A 1 214 ? -16.667 10.270 10.730 1.00 92.81 214 GLY A C 1
ATOM 1695 O O . GLY A 1 214 ? -17.114 9.892 11.812 1.00 92.81 214 GLY A O 1
ATOM 1696 N N . LEU A 1 215 ? -15.475 10.864 10.629 1.00 92.50 215 LEU A N 1
ATOM 1697 C CA . LEU A 1 215 ? -14.595 11.171 11.755 1.00 92.50 215 LEU A CA 1
ATOM 1698 C C . LEU A 1 215 ? -14.590 12.675 12.048 1.00 92.50 215 LEU A C 1
ATOM 1700 O O . LEU A 1 215 ? -14.562 13.500 11.139 1.00 92.50 215 LEU A O 1
ATOM 1704 N N . ALA A 1 216 ? -14.527 13.041 13.329 1.00 91.50 216 ALA A N 1
ATOM 1705 C CA . ALA A 1 216 ? -14.406 14.439 13.739 1.00 91.50 216 ALA A CA 1
ATOM 1706 C C . ALA A 1 216 ? -12.999 14.990 13.444 1.00 91.50 216 ALA A C 1
ATOM 1708 O O . ALA A 1 216 ? -11.994 14.435 13.905 1.00 91.50 216 ALA A O 1
ATOM 1709 N N . PHE A 1 217 ? -12.919 16.094 12.696 1.00 90.50 217 PHE A N 1
ATOM 1710 C CA . PHE A 1 217 ? -11.661 16.779 12.381 1.00 90.50 217 PHE A CA 1
ATOM 1711 C C . PHE A 1 217 ? -11.340 17.869 13.413 1.00 90.50 217 PHE A C 1
ATOM 1713 O O . PHE A 1 217 ? -11.391 19.065 13.130 1.00 90.50 217 PHE A O 1
ATOM 1720 N N . GLU A 1 218 ? -11.031 17.449 14.639 1.00 88.81 218 GLU A N 1
ATOM 1721 C CA . GLU A 1 218 ? -10.869 18.352 15.784 1.00 88.81 218 GLU A CA 1
ATOM 1722 C C . GLU A 1 218 ? -9.666 17.985 16.665 1.00 88.81 218 GLU A C 1
ATOM 1724 O O . GLU A 1 218 ? -9.019 16.947 16.502 1.00 88.81 218 GLU A O 1
ATOM 1729 N N . GLY A 1 219 ? -9.346 18.857 17.625 1.00 85.94 219 GLY A N 1
ATOM 1730 C CA . GLY A 1 219 ? -8.363 18.583 18.669 1.00 85.94 219 GLY A CA 1
ATOM 1731 C C . GLY A 1 219 ? -6.926 18.435 18.158 1.00 85.94 219 GLY A C 1
ATOM 1732 O O . GLY A 1 219 ? -6.434 19.230 17.356 1.00 85.94 219 GLY A O 1
ATOM 1733 N N . ARG A 1 220 ? -6.209 17.436 18.686 1.00 84.81 220 ARG A N 1
ATOM 1734 C CA . ARG A 1 220 ? -4.768 17.256 18.440 1.00 84.81 220 ARG A CA 1
ATOM 1735 C C . ARG A 1 220 ? -4.419 16.991 16.964 1.00 84.81 220 ARG A C 1
ATOM 1737 O O . ARG A 1 220 ? -3.482 17.635 16.499 1.00 84.81 220 ARG A O 1
ATOM 1744 N N . PRO A 1 221 ? -5.100 16.095 16.219 1.00 80.88 221 PRO A N 1
ATOM 1745 C CA . PRO A 1 221 ? -4.805 15.876 14.801 1.00 80.88 221 PRO A CA 1
ATOM 1746 C C . PRO A 1 221 ? -4.912 17.153 13.966 1.00 80.88 221 PRO A C 1
ATOM 1748 O O . PRO A 1 221 ? -3.994 17.453 13.208 1.00 80.88 221 PRO A O 1
ATOM 1751 N N . HIS A 1 222 ? -5.975 17.938 14.172 1.00 85.75 222 HIS A N 1
ATOM 1752 C CA . HIS A 1 222 ? -6.180 19.202 13.469 1.00 85.75 222 HIS A CA 1
ATOM 1753 C C . HIS A 1 222 ? -5.031 20.186 13.734 1.00 85.75 222 HIS A C 1
ATOM 1755 O O . HIS A 1 222 ? -4.377 20.634 12.795 1.00 85.75 222 HIS A O 1
ATOM 1761 N N . ARG A 1 223 ? -4.694 20.426 15.012 1.00 87.06 223 ARG A N 1
ATOM 1762 C CA . ARG A 1 223 ? -3.582 21.320 15.392 1.00 87.06 223 ARG A CA 1
ATOM 1763 C C . ARG A 1 223 ? -2.237 20.868 14.823 1.00 87.06 223 ARG A C 1
ATOM 1765 O O . ARG A 1 223 ? -1.432 21.710 14.444 1.00 87.06 223 ARG A O 1
ATOM 1772 N N . LEU A 1 224 ? -1.977 19.558 14.780 1.00 85.31 224 LEU A N 1
ATOM 1773 C CA . LEU A 1 224 ? -0.737 19.007 14.224 1.00 85.31 224 LEU A CA 1
ATOM 1774 C C . LEU A 1 224 ? -0.635 19.238 12.715 1.00 85.31 224 LEU A C 1
ATOM 1776 O O . LEU A 1 224 ? 0.429 19.626 12.238 1.00 85.31 224 LEU A O 1
ATOM 1780 N N . ILE A 1 225 ? -1.723 19.006 11.979 1.00 85.19 225 ILE A N 1
ATOM 1781 C CA . ILE A 1 225 ? -1.763 19.207 10.528 1.00 85.19 225 ILE A CA 1
ATOM 1782 C C . ILE A 1 225 ? -1.614 20.690 10.203 1.00 85.19 225 ILE A C 1
ATOM 1784 O O . ILE A 1 225 ? -0.784 21.037 9.373 1.00 85.19 225 ILE A O 1
ATOM 1788 N N . GLU A 1 226 ? -2.333 21.571 10.900 1.00 84.25 226 GLU A N 1
ATOM 1789 C CA . GLU A 1 226 ? -2.174 23.012 10.711 1.00 84.25 226 GLU A CA 1
ATOM 1790 C C . GLU A 1 226 ? -0.761 23.499 11.053 1.00 84.25 226 GLU A C 1
ATOM 1792 O O . GLU A 1 226 ? -0.175 24.282 10.310 1.00 84.25 226 GLU A O 1
ATOM 1797 N N . ALA A 1 227 ? -0.199 23.053 12.183 1.00 83.81 227 ALA A N 1
ATOM 1798 C CA . ALA A 1 227 ? 1.150 23.438 12.579 1.00 83.81 227 ALA A CA 1
ATOM 1799 C C . ALA A 1 227 ? 2.174 22.991 11.534 1.00 83.81 227 ALA A C 1
ATOM 1801 O O . ALA A 1 227 ? 3.051 23.774 11.178 1.00 83.81 227 ALA A O 1
ATOM 1802 N N . ARG A 1 228 ? 2.042 21.769 11.005 1.00 78.56 228 ARG A N 1
ATOM 1803 C CA . ARG A 1 228 ? 2.894 21.277 9.920 1.00 78.56 228 ARG A CA 1
ATOM 1804 C C . ARG A 1 228 ? 2.696 22.079 8.640 1.00 78.56 228 ARG A C 1
ATOM 1806 O O . ARG A 1 228 ? 3.689 22.497 8.068 1.00 78.56 228 ARG A O 1
ATOM 1813 N N . ALA A 1 229 ? 1.461 22.344 8.225 1.00 75.12 229 ALA A N 1
ATOM 1814 C CA . ALA A 1 229 ? 1.187 23.141 7.031 1.00 75.12 229 ALA A CA 1
ATOM 1815 C C . ALA A 1 229 ? 1.820 24.544 7.121 1.00 75.12 229 ALA A C 1
ATOM 1817 O O . ALA A 1 229 ? 2.300 25.063 6.121 1.00 75.12 229 ALA A O 1
ATOM 1818 N N . ARG A 1 230 ? 1.896 25.126 8.328 1.00 76.69 230 ARG A N 1
ATOM 1819 C CA . ARG A 1 230 ? 2.570 26.412 8.591 1.00 76.69 230 ARG A CA 1
ATOM 1820 C C . ARG A 1 230 ? 4.099 26.332 8.680 1.00 76.69 230 ARG A C 1
ATOM 1822 O O . ARG A 1 230 ? 4.756 27.354 8.530 1.00 76.69 230 ARG A O 1
ATOM 1829 N N . SER A 1 231 ? 4.657 25.163 8.997 1.00 68.31 231 SER A N 1
ATOM 1830 C CA . SER A 1 231 ? 6.087 24.972 9.306 1.00 68.31 231 SER A CA 1
ATOM 1831 C C . SER A 1 231 ? 6.815 24.036 8.344 1.00 68.31 231 SER A C 1
ATOM 1833 O O . SER A 1 231 ? 7.975 23.706 8.584 1.00 68.31 231 SER A O 1
ATOM 1835 N N . ALA A 1 232 ? 6.151 23.586 7.279 1.00 60.88 232 ALA A N 1
ATOM 1836 C CA . ALA A 1 232 ? 6.768 22.762 6.257 1.00 60.88 232 ALA A CA 1
ATOM 1837 C C . ALA A 1 232 ? 7.902 23.562 5.609 1.00 60.88 232 ALA A C 1
ATOM 1839 O O . ALA A 1 232 ? 7.667 24.582 4.967 1.00 60.88 232 ALA A O 1
ATOM 1840 N N . THR A 1 233 ? 9.133 23.107 5.815 1.00 56.47 233 THR A N 1
ATOM 1841 C CA . THR A 1 233 ? 10.318 23.651 5.159 1.00 56.47 233 THR A CA 1
ATOM 1842 C C . THR A 1 233 ? 10.700 22.749 3.991 1.00 56.47 233 THR A C 1
ATOM 1844 O O . THR A 1 233 ? 10.440 21.541 4.007 1.00 56.47 233 THR A O 1
ATOM 1847 N N . ASP A 1 234 ? 11.369 23.314 2.989 1.00 53.59 234 ASP A N 1
ATOM 1848 C CA . ASP A 1 234 ? 11.909 22.558 1.850 1.00 53.59 234 ASP A CA 1
ATOM 1849 C C . ASP A 1 234 ? 13.127 21.693 2.211 1.00 53.59 234 ASP A C 1
ATOM 1851 O O . ASP A 1 234 ? 13.762 21.111 1.330 1.00 53.59 234 ASP A O 1
ATOM 1855 N N . ASP A 1 235 ? 13.445 21.557 3.504 1.00 52.53 235 ASP A N 1
ATOM 1856 C CA . ASP A 1 235 ? 14.594 20.793 3.968 1.00 52.53 235 ASP A CA 1
ATOM 1857 C C . ASP A 1 235 ? 14.490 19.329 3.515 1.00 52.53 235 ASP A C 1
ATOM 1859 O O . ASP A 1 235 ? 13.586 18.561 3.880 1.00 52.53 235 ASP A O 1
ATOM 1863 N N . VAL A 1 236 ? 15.463 18.939 2.692 1.00 49.66 236 VAL A N 1
ATOM 1864 C CA . VAL A 1 236 ? 15.608 17.589 2.160 1.00 49.66 236 VAL A CA 1
ATOM 1865 C C . VAL A 1 236 ? 15.793 16.599 3.301 1.00 49.66 236 VAL A C 1
ATOM 1867 O O . VAL A 1 236 ? 15.351 15.460 3.157 1.00 49.66 236 VAL A O 1
ATOM 1870 N N . GLY A 1 237 ? 16.288 17.012 4.470 1.00 51.88 237 GLY A N 1
ATOM 1871 C CA . GLY A 1 237 ? 16.465 16.166 5.645 1.00 51.88 237 GLY A CA 1
ATOM 1872 C C . GLY A 1 237 ? 17.424 14.994 5.404 1.00 51.88 237 GLY A C 1
ATOM 1873 O O . GLY A 1 237 ? 17.771 14.652 4.275 1.00 51.88 237 GLY A O 1
ATOM 1874 N N . ASP A 1 238 ? 17.839 14.326 6.480 1.00 52.16 238 ASP A N 1
ATOM 1875 C CA . ASP A 1 238 ? 18.801 13.220 6.388 1.00 52.16 238 ASP A CA 1
ATOM 1876 C C . ASP A 1 238 ? 18.297 12.096 5.443 1.00 52.16 238 ASP A C 1
ATOM 1878 O O . ASP A 1 238 ? 17.255 11.476 5.717 1.00 52.16 238 ASP A O 1
ATOM 1882 N N . PRO A 1 239 ? 19.024 11.781 4.348 1.00 50.44 239 PRO A N 1
ATOM 1883 C CA . PRO A 1 239 ? 18.648 10.737 3.395 1.00 50.44 239 PRO A CA 1
ATOM 1884 C C . PRO A 1 239 ? 18.524 9.339 4.024 1.00 50.44 239 PRO A C 1
ATOM 1886 O O . PRO A 1 239 ? 17.839 8.480 3.457 1.00 50.44 239 PRO A O 1
ATOM 1889 N N . LYS A 1 240 ? 19.117 9.107 5.204 1.00 49.06 240 LYS A N 1
ATOM 1890 C CA . LYS A 1 240 ? 19.059 7.835 5.943 1.00 49.06 240 LYS A CA 1
ATOM 1891 C C . LYS A 1 240 ? 17.826 7.698 6.843 1.00 49.06 240 LYS A C 1
ATOM 1893 O O . LYS A 1 240 ? 17.540 6.596 7.318 1.00 49.06 240 LYS A O 1
ATOM 1898 N N . ARG A 1 241 ? 17.054 8.766 7.077 1.00 53.72 241 ARG A N 1
ATOM 1899 C CA . ARG A 1 241 ? 15.882 8.727 7.966 1.00 53.72 241 ARG A CA 1
ATOM 1900 C C . ARG A 1 241 ? 14.601 8.392 7.190 1.00 53.72 241 ARG A C 1
ATOM 1902 O O . ARG A 1 241 ? 14.062 9.206 6.448 1.00 53.72 241 ARG A O 1
ATOM 1909 N N . THR A 1 242 ? 14.057 7.190 7.406 1.00 49.22 242 THR A N 1
ATOM 1910 C CA . THR A 1 242 ? 12.830 6.694 6.735 1.00 49.22 242 THR A CA 1
ATOM 1911 C C . THR A 1 242 ? 11.548 7.443 7.136 1.00 49.22 242 THR A C 1
ATOM 1913 O O . THR A 1 242 ? 10.573 7.443 6.387 1.00 49.22 242 THR A O 1
ATOM 1916 N N . HIS A 1 243 ? 11.526 8.095 8.303 1.00 52.06 243 HIS A N 1
ATOM 1917 C CA . HIS A 1 243 ? 10.370 8.841 8.810 1.00 52.06 243 HIS A CA 1
ATOM 1918 C C . HIS A 1 243 ? 10.796 10.248 9.245 1.00 52.06 243 HIS A C 1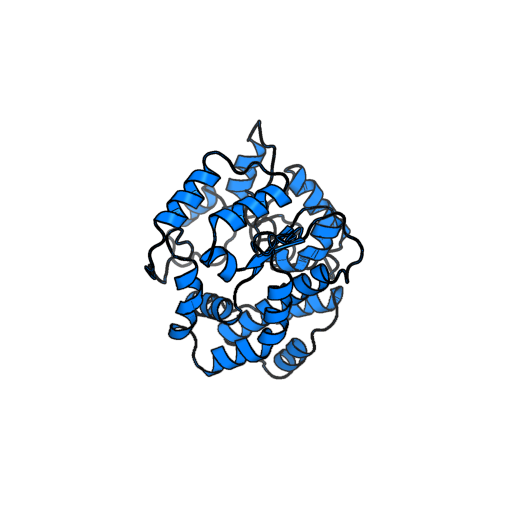
ATOM 1920 O O . HIS A 1 243 ? 11.169 10.448 10.403 1.00 52.06 243 HIS A O 1
ATOM 1926 N N . ASN A 1 244 ? 10.760 11.207 8.317 1.00 56.28 244 ASN A N 1
ATOM 1927 C CA . ASN A 1 244 ? 10.866 12.629 8.632 1.00 56.28 244 ASN A CA 1
ATOM 1928 C C . ASN A 1 244 ? 9.473 13.265 8.522 1.00 56.28 244 ASN A C 1
ATOM 1930 O O . ASN A 1 244 ? 8.932 13.373 7.427 1.00 56.28 244 ASN A O 1
ATOM 1934 N N . TRP A 1 245 ? 8.895 13.645 9.662 1.00 54.78 245 TRP A N 1
ATOM 1935 C CA . TRP A 1 245 ? 7.571 14.275 9.734 1.00 54.78 245 TRP A CA 1
ATOM 1936 C C . TRP A 1 245 ? 7.583 15.759 9.342 1.00 54.78 245 TRP A C 1
ATOM 1938 O O . TRP A 1 245 ? 6.513 16.324 9.141 1.00 54.78 245 TRP A O 1
ATOM 1948 N N . GLN A 1 246 ? 8.769 16.366 9.240 1.00 54.69 246 GLN A N 1
ATOM 1949 C CA . GLN A 1 246 ? 8.968 17.771 8.871 1.00 54.69 246 GLN A CA 1
ATOM 1950 C C . GLN A 1 246 ? 9.254 17.963 7.376 1.00 54.69 246 GLN A C 1
ATOM 1952 O O . GLN A 1 246 ? 9.229 19.091 6.904 1.00 54.69 246 GLN A O 1
ATOM 1957 N N . ARG A 1 247 ? 9.516 16.883 6.622 1.00 61.84 247 ARG A N 1
ATOM 1958 C CA . ARG A 1 247 ? 9.796 16.983 5.183 1.00 61.84 247 ARG A CA 1
ATOM 1959 C C . ARG A 1 247 ? 8.530 17.440 4.455 1.00 61.84 247 ARG A C 1
ATOM 1961 O O . ARG A 1 247 ? 7.484 16.802 4.613 1.00 61.84 247 ARG A O 1
ATOM 1968 N N . SER A 1 248 ? 8.636 18.490 3.641 1.00 65.25 248 SER A N 1
ATOM 1969 C CA . SER A 1 248 ? 7.524 18.930 2.801 1.00 65.25 248 SER A CA 1
ATOM 1970 C C . SER A 1 248 ? 7.122 17.834 1.801 1.00 65.25 248 SER A C 1
ATOM 1972 O O . SER A 1 248 ? 7.918 16.979 1.373 1.00 65.25 248 SER A O 1
ATOM 1974 N N . VAL A 1 249 ? 5.840 17.828 1.435 1.00 65.81 249 VAL A N 1
ATOM 1975 C CA . VAL A 1 249 ? 5.328 16.933 0.390 1.00 65.81 249 VAL A CA 1
ATOM 1976 C C . VAL A 1 249 ? 5.997 17.264 -0.954 1.00 65.81 249 VAL A C 1
ATOM 1978 O O . VAL A 1 249 ? 6.379 16.339 -1.674 1.00 65.81 249 VAL A O 1
ATOM 1981 N N . ALA A 1 250 ? 6.277 18.549 -1.203 1.00 64.62 250 ALA A N 1
ATOM 1982 C CA . ALA A 1 250 ? 7.009 19.058 -2.364 1.00 64.62 250 ALA A CA 1
ATOM 1983 C C . ALA A 1 250 ? 8.400 18.421 -2.515 1.00 64.62 250 ALA A C 1
ATOM 1985 O O . ALA A 1 250 ? 8.704 17.816 -3.546 1.00 64.62 250 ALA A O 1
ATOM 1986 N N . THR A 1 251 ? 9.222 18.424 -1.461 1.00 65.81 251 THR A N 1
ATOM 1987 C CA . THR A 1 251 ? 10.566 17.822 -1.508 1.00 65.81 251 THR A CA 1
ATOM 1988 C C . THR A 1 251 ? 10.506 16.309 -1.728 1.00 65.81 251 THR A C 1
ATOM 1990 O O . THR A 1 251 ? 11.352 15.721 -2.404 1.00 65.81 251 THR A O 1
ATOM 1993 N N . THR A 1 252 ? 9.458 15.644 -1.227 1.00 65.75 252 THR A N 1
ATOM 1994 C CA . THR A 1 252 ? 9.211 14.211 -1.476 1.00 65.75 252 THR A CA 1
ATOM 1995 C C . THR A 1 252 ? 8.859 13.912 -2.944 1.00 65.75 252 THR A C 1
ATOM 1997 O O . THR A 1 252 ? 9.060 12.777 -3.404 1.00 65.75 252 THR A O 1
ATOM 2000 N N . ASN A 1 253 ? 8.373 14.920 -3.673 1.00 70.00 253 ASN A N 1
ATOM 2001 C CA . ASN A 1 253 ? 7.955 14.847 -5.069 1.00 70.00 253 ASN A CA 1
ATOM 2002 C C . ASN A 1 253 ? 9.057 15.225 -6.069 1.00 70.00 253 ASN A C 1
ATOM 2004 O O . ASN A 1 253 ? 8.878 14.946 -7.252 1.00 70.00 253 ASN A O 1
ATOM 2008 N N . THR A 1 254 ? 10.190 15.796 -5.643 1.00 79.81 254 THR A N 1
ATOM 2009 C CA . THR A 1 254 ? 11.254 16.272 -6.554 1.00 79.81 254 THR A CA 1
ATOM 2010 C C . THR A 1 254 ? 12.593 15.545 -6.412 1.00 79.81 254 THR A C 1
ATOM 2012 O O . THR A 1 254 ? 13.308 15.430 -7.408 1.00 79.81 254 THR A O 1
ATOM 2015 N N . TYR A 1 255 ? 12.911 14.964 -5.245 1.00 83.31 255 TYR A N 1
ATOM 2016 C CA . TYR A 1 255 ? 14.231 14.345 -4.994 1.00 83.31 255 TYR A CA 1
ATOM 2017 C C . TYR A 1 255 ? 14.582 13.167 -5.918 1.00 83.31 255 TYR A C 1
ATOM 2019 O O . TYR A 1 255 ? 15.734 12.746 -5.989 1.00 83.31 255 TYR A O 1
ATOM 2027 N N . TRP A 1 256 ? 13.603 12.576 -6.607 1.00 88.56 256 TRP A N 1
ATOM 2028 C CA . TRP A 1 256 ? 13.853 11.454 -7.515 1.00 88.56 256 TRP A CA 1
ATOM 2029 C C . TRP A 1 256 ? 14.824 11.818 -8.642 1.00 88.56 256 TRP A C 1
ATOM 2031 O O . TRP A 1 256 ? 15.530 10.928 -9.108 1.00 88.56 256 TRP A O 1
ATOM 2041 N N . ARG A 1 257 ? 14.908 13.104 -9.014 1.00 89.75 257 ARG A N 1
ATOM 2042 C CA . ARG A 1 257 ? 15.838 13.625 -10.027 1.00 89.75 257 ARG A CA 1
ATOM 2043 C C . ARG A 1 257 ? 17.309 13.442 -9.652 1.00 89.75 257 ARG A C 1
ATOM 2045 O O . ARG A 1 257 ? 18.144 13.352 -10.537 1.00 89.75 257 ARG A O 1
ATOM 2052 N N . GLU A 1 258 ? 17.616 13.374 -8.360 1.00 90.25 258 GLU A N 1
ATOM 2053 C CA . GLU A 1 258 ? 18.983 13.205 -7.847 1.00 90.25 258 GLU A CA 1
ATOM 2054 C C . GLU A 1 258 ? 19.335 11.735 -7.578 1.00 90.25 258 GLU A C 1
ATOM 2056 O O . GLU A 1 258 ? 20.494 11.391 -7.363 1.00 90.25 258 GLU A O 1
ATOM 2061 N N . VAL A 1 259 ? 18.330 10.853 -7.534 1.00 91.81 259 VAL A N 1
ATOM 2062 C CA . VAL A 1 259 ? 18.492 9.450 -7.120 1.00 91.81 259 VAL A CA 1
ATOM 2063 C C . VAL A 1 259 ? 18.433 8.493 -8.307 1.00 91.81 259 VAL A C 1
ATOM 2065 O O . VAL A 1 259 ? 19.144 7.483 -8.325 1.00 91.81 259 VAL A O 1
ATOM 2068 N N . LEU A 1 260 ? 17.550 8.766 -9.263 1.00 96.06 260 LEU A N 1
ATOM 2069 C CA . LEU A 1 260 ? 17.350 7.927 -10.437 1.00 96.06 260 LEU A CA 1
ATOM 2070 C C . LEU A 1 260 ? 18.176 8.445 -11.609 1.00 96.06 260 LEU A C 1
ATOM 2072 O O . LEU A 1 260 ? 18.289 9.653 -11.804 1.00 96.06 260 LEU A O 1
ATOM 2076 N N . ASP A 1 261 ? 18.718 7.525 -12.398 1.00 96.62 261 ASP A N 1
ATOM 2077 C CA . ASP A 1 261 ? 19.294 7.868 -13.698 1.00 96.62 261 ASP A CA 1
ATOM 2078 C C . ASP A 1 261 ? 18.199 7.975 -14.779 1.00 96.62 261 ASP A C 1
ATOM 2080 O O . ASP A 1 261 ? 17.022 7.679 -14.548 1.00 96.62 261 ASP A O 1
ATOM 2084 N N . ALA A 1 262 ? 18.582 8.436 -15.972 1.00 96.75 262 ALA A N 1
ATOM 2085 C CA . ALA A 1 262 ? 17.649 8.651 -17.075 1.00 96.75 262 ALA A CA 1
ATOM 2086 C C . ALA A 1 262 ? 16.962 7.356 -17.549 1.00 96.75 262 ALA A C 1
ATOM 2088 O O . ALA A 1 262 ? 15.785 7.397 -17.910 1.00 96.75 262 ALA A O 1
ATOM 2089 N N . GLU A 1 263 ? 17.659 6.212 -17.514 1.00 96.88 263 GLU A N 1
ATOM 2090 C CA . GLU A 1 263 ? 17.086 4.915 -17.893 1.00 96.88 263 GLU A CA 1
ATOM 2091 C C . GLU A 1 263 ? 15.998 4.504 -16.895 1.00 96.88 263 GLU A C 1
ATOM 2093 O O . GLU A 1 263 ? 14.894 4.123 -17.285 1.00 96.88 263 GLU A O 1
ATOM 2098 N N . GLU A 1 264 ? 16.271 4.628 -15.597 1.00 97.38 264 GLU A N 1
ATOM 2099 C CA . GLU A 1 264 ? 15.318 4.310 -14.538 1.00 97.38 264 GLU A CA 1
ATOM 2100 C C . GLU A 1 264 ? 14.097 5.237 -14.553 1.00 97.38 264 GLU A C 1
ATOM 2102 O O . GLU A 1 264 ? 12.973 4.771 -14.342 1.00 97.38 264 GLU A O 1
ATOM 2107 N N . ILE A 1 265 ? 14.296 6.534 -14.817 1.00 97.25 265 ILE A N 1
ATOM 2108 C CA . ILE A 1 265 ? 13.202 7.502 -14.989 1.00 97.25 265 ILE A CA 1
ATOM 2109 C C . ILE A 1 265 ? 12.345 7.116 -16.197 1.00 97.25 265 ILE A C 1
ATOM 2111 O O . ILE A 1 265 ? 11.115 7.076 -16.077 1.00 97.25 265 ILE A O 1
ATOM 2115 N N . GLY A 1 266 ? 12.981 6.811 -17.332 1.00 97.44 266 GLY A N 1
ATOM 2116 C CA . GLY A 1 266 ? 12.315 6.376 -18.558 1.00 97.44 266 GLY A CA 1
ATOM 2117 C C . GLY A 1 266 ? 11.482 5.119 -18.327 1.00 97.44 266 GLY A C 1
ATOM 2118 O O . GLY A 1 266 ? 10.275 5.135 -18.555 1.00 97.44 266 GLY A O 1
ATOM 2119 N N . PHE A 1 267 ? 12.086 4.080 -17.746 1.00 97.44 267 PHE A N 1
ATOM 2120 C CA . PHE A 1 267 ? 11.415 2.820 -17.427 1.00 97.44 267 PHE A CA 1
ATOM 2121 C C . PHE A 1 267 ? 10.211 3.017 -16.497 1.00 97.44 267 PHE A C 1
ATOM 2123 O O . PHE A 1 267 ? 9.118 2.512 -16.762 1.00 97.44 267 PHE A O 1
ATOM 2130 N N . ALA A 1 268 ? 10.394 3.747 -15.391 1.00 97.25 268 ALA A N 1
ATOM 2131 C CA . ALA A 1 268 ? 9.330 3.971 -14.417 1.00 97.25 268 ALA A CA 1
ATOM 2132 C C . ALA A 1 268 ? 8.159 4.755 -15.021 1.00 97.25 268 ALA A C 1
ATOM 2134 O O . ALA A 1 268 ? 7.010 4.471 -14.681 1.00 97.25 268 ALA A O 1
ATOM 2135 N N . SER A 1 269 ? 8.451 5.718 -15.899 1.00 96.12 269 SER A N 1
ATOM 2136 C CA . SER A 1 269 ? 7.450 6.563 -16.552 1.00 96.12 269 SER A CA 1
ATOM 2137 C C . SER A 1 269 ? 6.714 5.810 -17.657 1.00 96.12 269 SER A C 1
ATOM 2139 O O . SER A 1 269 ? 5.489 5.789 -17.641 1.00 96.12 269 SER A O 1
ATOM 2141 N N . GLU A 1 270 ? 7.427 5.133 -18.560 1.00 97.00 270 GLU A N 1
ATOM 2142 C CA . GLU A 1 270 ? 6.837 4.369 -19.668 1.00 97.00 270 GLU A CA 1
ATOM 2143 C C . GLU A 1 270 ? 5.898 3.267 -19.161 1.00 97.00 270 GLU A C 1
ATOM 2145 O O . GLU A 1 270 ? 4.796 3.086 -19.677 1.00 97.00 270 GLU A O 1
ATOM 2150 N N . LEU A 1 271 ? 6.299 2.557 -18.102 1.00 97.94 271 LEU A N 1
ATOM 2151 C CA . LEU A 1 271 ? 5.485 1.491 -17.525 1.00 97.94 271 LEU A CA 1
ATOM 2152 C C . LEU A 1 271 ? 4.203 2.013 -16.855 1.00 97.94 271 LEU A C 1
ATOM 2154 O O . LEU A 1 271 ? 3.191 1.310 -16.841 1.00 97.94 271 LEU A O 1
ATOM 2158 N N . ASN A 1 272 ? 4.248 3.202 -16.245 1.00 98.19 272 ASN A N 1
ATOM 2159 C CA . ASN A 1 272 ? 3.248 3.615 -15.257 1.00 98.19 272 ASN A CA 1
ATOM 2160 C C . ASN A 1 272 ? 2.472 4.891 -15.589 1.00 98.19 272 ASN A C 1
ATOM 2162 O O . ASN A 1 272 ? 1.489 5.145 -14.900 1.00 98.19 272 ASN A O 1
ATOM 2166 N N . SER A 1 273 ? 2.860 5.681 -16.593 1.00 96.38 273 SER A N 1
ATOM 2167 C CA . SER A 1 273 ? 2.248 6.989 -16.892 1.00 96.38 273 SER A CA 1
ATOM 2168 C C . SER A 1 273 ? 0.736 6.900 -17.076 1.00 96.38 273 SER A C 1
ATOM 2170 O O . SER A 1 273 ? -0.002 7.548 -16.342 1.00 96.38 273 SER A O 1
ATOM 2172 N N . ARG A 1 274 ? 0.267 6.010 -17.958 1.00 97.44 274 ARG A N 1
ATOM 2173 C CA . ARG A 1 274 ? -1.165 5.818 -18.230 1.00 97.44 274 ARG A CA 1
ATOM 2174 C C . ARG A 1 274 ? -1.957 5.448 -16.973 1.00 97.44 274 ARG A C 1
ATOM 2176 O O . ARG A 1 274 ? -3.016 6.008 -16.721 1.00 97.44 274 ARG A O 1
ATOM 2183 N N . LEU A 1 275 ? -1.443 4.501 -16.185 1.00 97.88 275 LEU A N 1
ATOM 2184 C CA . LEU A 1 275 ? -2.090 4.084 -14.938 1.00 97.88 275 LEU A CA 1
ATOM 2185 C C . LEU A 1 275 ? -2.054 5.214 -13.895 1.00 97.88 275 LEU A C 1
ATOM 2187 O O . LEU A 1 275 ? -3.007 5.397 -13.150 1.00 97.88 275 LEU A O 1
ATOM 2191 N N . TYR A 1 276 ? -0.975 5.994 -13.843 1.00 96.94 276 TYR A N 1
ATOM 2192 C CA . TYR A 1 276 ? -0.852 7.132 -12.938 1.00 96.94 276 TYR A CA 1
ATOM 2193 C C . TYR A 1 276 ? -1.809 8.271 -13.290 1.00 96.94 276 TYR A C 1
ATOM 2195 O O . TYR A 1 276 ? -2.445 8.814 -12.390 1.00 96.94 276 TYR A O 1
ATOM 2203 N N . GLU A 1 277 ? -1.952 8.602 -14.571 1.00 95.81 277 GLU A N 1
ATOM 2204 C CA . GLU A 1 277 ? -2.930 9.576 -15.065 1.00 95.81 277 GLU A CA 1
ATOM 2205 C C . GLU A 1 277 ? -4.356 9.143 -14.729 1.00 95.81 277 GLU A C 1
ATOM 2207 O O . GLU A 1 277 ? -5.133 9.935 -14.197 1.00 95.81 277 GLU A O 1
ATOM 2212 N N . GLU A 1 278 ? -4.674 7.867 -14.952 1.00 96.31 278 GLU A N 1
ATOM 2213 C CA . GLU A 1 278 ? -5.965 7.298 -14.577 1.00 96.31 278 GLU A CA 1
ATOM 2214 C C . GLU A 1 278 ? -6.233 7.428 -13.070 1.00 96.31 278 GLU A C 1
ATOM 2216 O O . GLU A 1 278 ? -7.279 7.933 -12.666 1.00 96.31 278 GLU A O 1
ATOM 2221 N N . LEU A 1 279 ? -5.281 7.025 -12.222 1.00 95.88 279 LEU A N 1
ATOM 2222 C CA . LEU A 1 279 ? -5.417 7.139 -10.767 1.00 95.88 279 LEU A CA 1
ATOM 2223 C C . LEU A 1 279 ? -5.593 8.586 -10.314 1.00 95.88 279 LEU A C 1
ATOM 2225 O O . LEU A 1 279 ? -6.355 8.833 -9.382 1.00 95.88 279 LEU A O 1
ATOM 2229 N N . CYS A 1 280 ? -4.916 9.535 -10.967 1.00 93.25 280 CYS A N 1
ATOM 2230 C CA . CYS A 1 280 ? -5.111 10.955 -10.693 1.00 93.25 280 CYS A CA 1
ATOM 2231 C C . CYS A 1 280 ? -6.562 11.392 -10.943 1.00 93.25 280 CYS A C 1
ATOM 2233 O O . CYS A 1 280 ? -7.067 12.251 -10.225 1.00 93.25 280 CYS A O 1
ATOM 2235 N N . GLY A 1 281 ? -7.257 10.763 -11.896 1.00 93.06 281 GLY A N 1
ATOM 2236 C CA . GLY A 1 281 ? -8.684 10.976 -12.139 1.00 93.06 281 GLY A CA 1
ATOM 2237 C C . GLY A 1 281 ? -9.598 10.506 -10.999 1.00 93.06 281 GLY A C 1
ATOM 2238 O O . GLY A 1 281 ? -10.693 11.044 -10.845 1.00 93.06 281 GLY A O 1
ATOM 2239 N N . PHE A 1 282 ? -9.151 9.556 -10.169 1.00 93.62 282 PHE A N 1
ATOM 2240 C CA . PHE A 1 282 ? -9.901 9.050 -9.010 1.00 93.62 282 PHE A CA 1
ATOM 2241 C C . PHE A 1 282 ? -9.587 9.771 -7.696 1.00 93.62 282 PHE A C 1
ATOM 2243 O O . PHE A 1 282 ? -10.234 9.496 -6.681 1.00 93.62 282 PHE A O 1
ATOM 2250 N N . ILE A 1 283 ? -8.585 10.657 -7.670 1.00 91.88 283 ILE A N 1
ATOM 2251 C CA . ILE A 1 283 ? -8.217 11.366 -6.445 1.00 91.88 283 ILE A CA 1
ATOM 2252 C C . ILE A 1 283 ? -9.383 12.239 -5.987 1.00 91.88 283 ILE A C 1
ATOM 2254 O O . ILE A 1 283 ? -10.009 12.957 -6.768 1.00 91.88 283 ILE A O 1
ATOM 2258 N N . VAL A 1 284 ? -9.649 12.189 -4.683 1.00 81.06 284 VAL A N 1
ATOM 2259 C CA . VAL A 1 284 ? -10.632 13.044 -4.030 1.00 81.06 284 VAL A CA 1
ATOM 2260 C C . VAL A 1 284 ? -10.214 14.504 -4.233 1.00 81.06 284 VAL A C 1
ATOM 2262 O O . VAL A 1 284 ? -9.243 14.982 -3.645 1.00 81.06 284 VAL A O 1
ATOM 2265 N N . ASN A 1 285 ? -10.943 15.209 -5.094 1.00 73.06 285 ASN A N 1
ATOM 2266 C CA . ASN A 1 285 ? -10.627 16.580 -5.462 1.00 73.06 285 ASN A CA 1
ATOM 2267 C C . ASN A 1 285 ? -11.136 17.561 -4.404 1.00 73.06 285 ASN A C 1
ATOM 2269 O O . ASN A 1 285 ? -12.313 17.571 -4.058 1.00 73.06 285 ASN A O 1
ATOM 2273 N N . THR A 1 286 ? -10.260 18.460 -3.958 1.00 59.91 286 THR A N 1
ATOM 2274 C CA . THR A 1 286 ? -10.611 19.590 -3.084 1.00 59.91 286 THR A CA 1
ATOM 2275 C C . THR A 1 286 ? -11.035 20.828 -3.869 1.00 59.91 286 THR A C 1
ATOM 2277 O O . THR A 1 286 ? -10.966 21.933 -3.328 1.00 59.91 286 THR A O 1
ATOM 2280 N N . ARG A 1 287 ? -11.406 20.693 -5.154 1.00 54.38 287 ARG A N 1
ATOM 2281 C CA . ARG A 1 287 ? -11.926 21.847 -5.894 1.00 54.38 287 ARG A CA 1
ATOM 2282 C C . ARG A 1 287 ? -13.148 22.349 -5.123 1.00 54.38 287 ARG A C 1
ATOM 2284 O O . ARG A 1 287 ? -14.032 21.535 -4.850 1.00 54.38 287 ARG A O 1
ATOM 2291 N N . PRO A 1 288 ? -13.194 23.634 -4.728 1.00 48.44 288 PRO A N 1
ATOM 2292 C CA . PRO A 1 288 ? -14.421 24.178 -4.176 1.00 48.44 288 PRO A CA 1
ATOM 2293 C C . PRO A 1 288 ? -15.537 23.902 -5.191 1.00 48.44 288 PRO A C 1
ATOM 2295 O O . PRO A 1 288 ? -15.254 23.940 -6.397 1.00 48.44 288 PRO A O 1
ATOM 2298 N N . PRO A 1 289 ? -16.766 23.575 -4.747 1.00 46.00 289 PRO A N 1
ATOM 2299 C CA . PRO A 1 289 ? -17.890 23.526 -5.668 1.00 46.00 289 PRO A CA 1
ATOM 2300 C C . PRO A 1 289 ? -17.853 24.836 -6.443 1.00 46.00 289 PRO A C 1
ATOM 2302 O O . PRO A 1 289 ? -17.777 25.903 -5.831 1.00 46.00 289 PRO A O 1
ATOM 2305 N N . SER A 1 290 ? -17.779 24.752 -7.773 1.00 41.69 290 SER A N 1
ATOM 2306 C CA . SER A 1 290 ? -17.877 25.931 -8.617 1.00 41.69 290 SER A CA 1
ATOM 2307 C C . SER A 1 290 ? -19.139 26.642 -8.169 1.00 41.69 290 SER A C 1
ATOM 2309 O O . SER A 1 290 ? -20.231 26.088 -8.301 1.00 41.69 290 SER A O 1
ATOM 2311 N N . THR A 1 291 ? -18.983 27.813 -7.558 1.00 40.62 291 THR A N 1
ATOM 2312 C CA . THR A 1 291 ? -20.078 28.738 -7.344 1.00 40.62 291 THR A CA 1
ATOM 2313 C C . THR A 1 291 ? -20.567 29.077 -8.735 1.00 40.62 291 THR A C 1
ATOM 2315 O O . THR A 1 291 ? -20.045 29.968 -9.400 1.00 40.62 291 THR A O 1
ATOM 2318 N N . THR A 1 292 ? -21.531 28.300 -9.220 1.00 40.31 292 THR A N 1
ATOM 2319 C CA . THR A 1 292 ? -22.384 28.705 -10.316 1.00 40.31 292 THR A CA 1
ATOM 2320 C C . THR A 1 292 ? -23.108 29.915 -9.765 1.00 40.31 292 THR A C 1
ATOM 2322 O O . THR A 1 292 ? -24.108 29.795 -9.062 1.00 40.31 292 THR A O 1
ATOM 2325 N N . VAL A 1 293 ? -22.523 31.091 -9.982 1.00 41.34 293 VAL A N 1
ATOM 2326 C CA . VAL A 1 293 ? -23.246 32.343 -9.881 1.00 41.34 293 VAL A CA 1
ATOM 2327 C C . VAL A 1 293 ? -24.290 32.226 -10.977 1.00 41.34 293 VAL A C 1
ATOM 2329 O O . VAL A 1 293 ? -24.023 32.477 -12.147 1.00 41.34 293 VAL A O 1
ATOM 2332 N N . THR A 1 294 ? -25.466 31.723 -10.614 1.00 41.66 294 THR A N 1
ATOM 2333 C CA . THR A 1 294 ? -26.682 32.007 -11.355 1.00 41.66 294 THR A CA 1
ATOM 2334 C C . THR A 1 294 ? -26.830 33.515 -11.302 1.00 41.66 294 THR A C 1
ATOM 2336 O O . THR A 1 294 ? -27.350 34.062 -10.334 1.00 41.66 294 THR A O 1
ATOM 2339 N N . SER A 1 295 ? -26.288 34.187 -12.316 1.00 42.97 295 SER A N 1
ATOM 2340 C CA . SER A 1 295 ? -26.663 35.545 -12.668 1.00 42.97 295 SER A CA 1
ATOM 2341 C C . SER A 1 295 ? -28.140 35.495 -13.042 1.00 42.97 295 SER A C 1
ATOM 2343 O O . SER A 1 295 ? -28.505 35.238 -14.185 1.00 42.97 295 SER A O 1
ATOM 2345 N N . SER A 1 296 ? -29.001 35.633 -12.040 1.00 51.09 296 SER A N 1
ATOM 2346 C CA . SER A 1 296 ? -30.374 36.054 -12.249 1.00 51.09 296 SER A CA 1
ATOM 2347 C C . SER A 1 296 ? -30.323 37.510 -12.704 1.00 51.09 296 SER A C 1
ATOM 2349 O O . SER A 1 296 ? -29.947 38.365 -11.905 1.00 51.09 296 SER A O 1
ATOM 2351 N N . VAL A 1 297 ? -30.604 37.676 -14.001 1.00 49.44 297 VAL A N 1
ATOM 2352 C CA . VAL A 1 297 ? -31.167 38.826 -14.740 1.00 49.44 297 VAL A CA 1
ATOM 2353 C C . VAL A 1 297 ? -30.948 40.209 -14.135 1.00 49.44 297 VAL A C 1
ATOM 2355 O O . VAL A 1 297 ? -31.563 40.504 -13.089 1.00 49.44 297 VAL A O 1
#

Radius of gyration: 20.46 Å; chains: 1; bounding box: 56×60×48 Å

Secondary structure (DSSP, 8-state):
-EE-TTSTTSBTT--STT--TTSTTS-HHHHHHHHHHHHTT---BPP---S--TTS-HHHHHHHHHH--HHHHHHHHHHT-TT-----EE-GGGGGGHHHHHHHT--EEEEE--HHHHHHHHHHTT----HHHHHHHHHHHH---HHHHHHHHH-SS--HHHHHHHHHHHHHHHHHHHHTTTT---SSPEEEEEHHHHHHHHHHHHHHHHHHTT----HHHHHHHHHHHHH-B-----TT-S--TTB-HHHHHHTHHHHS-HHHHHHHHHHHHHHHHHHHHHS---PPP--------

pLDDT: mean 85.7, std 16.09, range [40.31, 98.5]

Sequence (297 aa):
MLYEPMGPTGDRRIPTRFAVPGQSGFPLEMFYRFLRDLKSLRLTLGPQKRMSYSSFSATQRAIRSLIGSRTRISYFMMKFAPDLRTIIWKDPMAALAVPAVLTFGFPTVICIRSPVAHAASFKRQGWKVNVRPIYSAFRSVYGELPSVERILSRETSLTSAKSASLMWNIIYAVAARAARGEFGQTPGKLLMIGGKELEVNEVQVYRLLYSELGLAFEGRPHRLIEARARSATDDVGDPKRTHNWQRSVATTNTYWREVLDAEEIGFASELNSRLYEELCGFIVNTRPPSTTVTSSV

Foldseek 3Di:
DAEALLDPFHAPQNPDQLAAACFPSHHLVNVLVVVVCLVVLNGHTDQDDDPDPPPDDPVRVVVDSVVGDSNVVVSVVQVPDPPDPDDDYDHPSCLNVVLSCQQSQAADEAEDEQLLLQLLLQLLQVHADPCVVNQVSLCRPPNDDVLLCVCVVPDPDDDSLLRRLSVSLSSLVSVLCVLVCVSPDGNYHYAYAYLVQCLVCVLLLVVVVCVVNVHDCDDPNNVLSVVLVVQQDCDLPDSNDPDDPNHHSVNSRPCSVVRDDPVSVVSSCVSPVVSSVSSVVRHDDSDDPPPPPPPDD